Protein AF-A0A9F7R6L1-F1 (afdb_monomer)

Mean predicted aligned error: 8.38 Å

Organism: Ictalurus punctatus (NCBI:txid7998)

Secondary structure (DSSP, 8-state):
--HHHHHHHHHHHS---SSPPPPPHHHHHHH-TTTHHHHHHHHHHHHHHHHHHHHHHHS-SS---HHHHHHHHHHTT--SSPPPHHHHHHT----S-HHHHHTSHHHHHHHHHT--SSEEEEEETTTEEEEEESSPPPTT-------S----HHHHHHHHHHS-GGGT---------

Sequence (177 aa):
MDFEAAYNRLVEQHLVTLEGGEPDKALRADISPSFQRKLYERWVKAQMKLRKQHIHSRFGPRLPSEEKVSKWISDQGWRSNIPSAAQFVKEWKPHGSVDSALDAKQIRRLTRTQRWKGLVVTEDGGKGKGVIATRRFLAGEVVCDYHGQVVTASEGHSTHSTVSAEDGVHVFFFSKT

Solvent-accessible surface area (backbone atoms only — not comparable to full-atom values): 11228 Å² total; per-residue (Å²): 131,58,71,66,62,41,43,51,54,45,40,74,77,52,60,82,45,84,79,56,74,82,83,52,73,65,61,35,38,72,68,32,68,90,45,30,66,62,48,48,56,51,50,54,52,52,34,43,51,53,45,53,51,55,56,51,74,71,52,68,30,45,73,68,55,46,68,61,45,41,53,55,55,60,74,66,67,63,89,58,86,71,83,56,33,65,60,49,51,74,66,61,70,59,52,82,57,73,65,67,54,58,69,35,69,67,46,50,49,34,67,74,65,69,67,60,74,46,65,46,81,41,79,38,100,85,78,50,79,39,78,46,71,77,53,92,79,59,63,55,56,85,69,74,74,93,79,74,89,88,70,54,71,68,57,51,52,51,52,64,73,74,52,55,87,84,74,70,78,82,87,84,89,81,77,89,129

Radius of gyration: 25.63 Å; Cα contacts (8 Å, |Δi|>4): 151; chains: 1; bounding box: 52×39×70 Å

pLDDT: mean 88.83, std 9.67, range [56.22, 97.5]

Structure (mmCIF, N/CA/C/O backbone):
data_AF-A0A9F7R6L1-F1
#
_entry.id   AF-A0A9F7R6L1-F1
#
loop_
_atom_site.group_PDB
_atom_site.id
_atom_site.type_symbol
_atom_site.label_atom_id
_atom_site.label_alt_id
_atom_site.label_comp_id
_atom_site.label_asym_id
_atom_site.label_entity_id
_atom_site.label_seq_id
_atom_site.pdbx_PDB_ins_code
_atom_site.Cartn_x
_atom_site.Cartn_y
_atom_site.Cartn_z
_atom_site.occupancy
_atom_site.B_is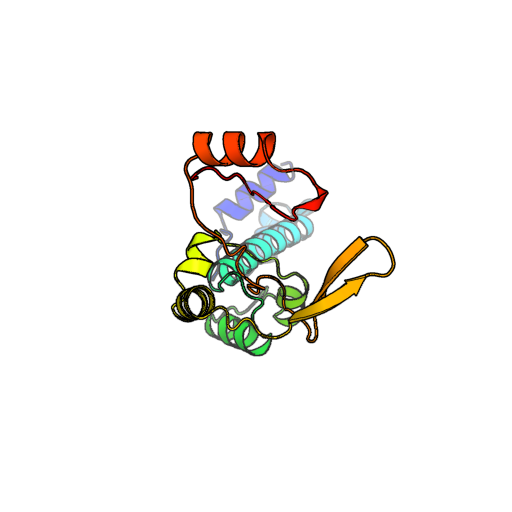o_or_equiv
_atom_site.auth_seq_id
_atom_site.auth_comp_id
_atom_site.auth_asym_id
_atom_site.auth_atom_id
_atom_site.pdbx_PDB_model_num
ATOM 1 N N . MET A 1 1 ? 28.700 8.138 -24.130 1.00 82.44 1 MET A N 1
ATOM 2 C CA . MET A 1 1 ? 27.381 8.316 -23.488 1.00 82.44 1 MET A CA 1
ATOM 3 C C . MET A 1 1 ? 27.453 7.693 -22.106 1.00 82.44 1 MET A C 1
ATOM 5 O O . MET A 1 1 ? 27.959 6.580 -22.001 1.00 82.44 1 MET A O 1
ATOM 9 N N . ASP A 1 2 ? 27.027 8.404 -21.065 1.00 95.25 2 ASP A N 1
ATOM 10 C CA . ASP A 1 2 ? 26.907 7.827 -19.723 1.00 95.25 2 ASP A CA 1
ATOM 11 C C . ASP A 1 2 ? 25.632 6.973 -19.582 1.00 95.25 2 ASP A C 1
ATOM 13 O O . ASP A 1 2 ? 24.834 6.839 -20.513 1.00 95.25 2 ASP A O 1
ATOM 17 N N . PHE A 1 3 ? 25.456 6.345 -18.420 1.00 96.19 3 PHE A N 1
ATOM 18 C CA . PHE A 1 3 ? 24.322 5.457 -18.184 1.00 96.19 3 PHE A CA 1
ATOM 19 C C . PHE A 1 3 ? 22.969 6.185 -18.132 1.00 96.19 3 PHE A C 1
ATOM 21 O O . PHE A 1 3 ? 21.978 5.622 -18.596 1.00 96.19 3 PHE A O 1
ATOM 28 N N . GLU A 1 4 ? 22.901 7.399 -17.580 1.00 97.12 4 GLU A N 1
ATOM 29 C CA . GLU A 1 4 ? 21.632 8.129 -17.455 1.00 97.12 4 GLU A CA 1
ATOM 30 C C . GLU A 1 4 ? 21.153 8.612 -18.822 1.00 97.12 4 GLU A C 1
ATOM 32 O O . GLU A 1 4 ? 19.992 8.407 -19.169 1.00 97.12 4 GLU A O 1
ATOM 37 N N . ALA A 1 5 ? 22.056 9.143 -19.648 1.00 96.50 5 ALA A N 1
ATOM 38 C CA . ALA A 1 5 ? 21.757 9.508 -21.027 1.00 96.50 5 ALA A CA 1
ATOM 39 C C . ALA A 1 5 ? 21.295 8.292 -21.852 1.00 96.50 5 ALA A C 1
ATOM 41 O O . ALA A 1 5 ? 20.323 8.386 -22.603 1.00 96.50 5 ALA A O 1
ATOM 42 N N . ALA A 1 6 ? 21.935 7.130 -21.671 1.00 96.00 6 ALA A N 1
ATOM 43 C CA . ALA A 1 6 ? 21.515 5.887 -22.323 1.00 96.00 6 ALA A CA 1
ATOM 44 C C . ALA A 1 6 ? 20.129 5.421 -21.852 1.00 96.00 6 ALA A C 1
ATOM 46 O O . ALA A 1 6 ? 19.326 4.947 -22.654 1.00 96.00 6 ALA A O 1
ATOM 47 N N . TYR A 1 7 ? 19.828 5.563 -20.559 1.00 96.94 7 TYR A N 1
ATOM 48 C CA . TYR A 1 7 ? 18.527 5.191 -20.012 1.00 96.94 7 TYR A CA 1
ATOM 49 C C . TYR A 1 7 ? 17.412 6.134 -20.468 1.00 96.94 7 TYR A C 1
ATOM 51 O O . TYR A 1 7 ? 16.348 5.656 -20.853 1.00 96.94 7 TYR A O 1
ATOM 59 N N . ASN A 1 8 ? 17.656 7.444 -20.492 1.00 96.75 8 ASN A N 1
ATOM 60 C CA . ASN A 1 8 ? 16.687 8.418 -20.994 1.00 96.75 8 ASN A CA 1
ATOM 61 C C . ASN A 1 8 ? 16.356 8.147 -22.464 1.00 96.75 8 ASN A C 1
ATOM 63 O O . ASN A 1 8 ? 15.183 8.014 -22.802 1.00 96.75 8 ASN A O 1
ATOM 67 N N . ARG A 1 9 ? 17.376 7.910 -23.301 1.00 96.56 9 ARG A N 1
ATOM 68 C CA . ARG A 1 9 ? 17.180 7.523 -24.706 1.00 96.56 9 ARG A CA 1
ATOM 69 C C . ARG A 1 9 ? 16.381 6.223 -24.851 1.00 96.56 9 ARG A C 1
ATOM 71 O O . ARG A 1 9 ? 15.545 6.116 -25.743 1.00 96.56 9 ARG A O 1
ATOM 78 N N . LEU A 1 10 ? 16.606 5.237 -23.977 1.00 96.50 10 LEU A N 1
ATOM 79 C CA . LEU A 1 10 ? 15.805 4.009 -23.971 1.00 96.50 10 LEU A CA 1
ATOM 80 C C . LEU A 1 10 ? 14.338 4.294 -23.656 1.00 96.50 10 LEU A C 1
ATOM 82 O O . LEU A 1 10 ? 13.476 3.745 -24.328 1.00 96.50 10 LEU A O 1
ATOM 86 N N . VAL A 1 11 ? 14.047 5.114 -22.647 1.00 95.94 11 VAL A N 1
ATOM 87 C CA . VAL A 1 11 ? 12.662 5.410 -22.254 1.00 95.94 11 VAL A CA 1
ATOM 88 C C . VAL A 1 11 ? 11.957 6.274 -23.301 1.00 95.94 11 VAL A C 1
ATOM 90 O O . VAL A 1 11 ? 10.767 6.080 -23.514 1.00 95.94 11 VAL A O 1
ATOM 93 N N . GLU A 1 12 ? 12.669 7.157 -24.003 1.00 95.19 12 GLU A N 1
ATOM 94 C CA . GLU A 1 12 ? 12.131 7.902 -25.152 1.00 95.19 12 GLU A CA 1
ATOM 95 C C . GLU A 1 12 ? 11.714 6.975 -26.303 1.00 95.19 12 GLU A C 1
ATOM 97 O O . GLU A 1 12 ? 10.655 7.170 -26.896 1.00 95.19 12 GLU A O 1
ATOM 102 N N . GLN A 1 13 ? 12.525 5.956 -26.611 1.00 94.31 13 GLN A N 1
ATOM 103 C CA . GLN A 1 13 ? 12.247 5.014 -27.703 1.00 94.31 13 GLN A CA 1
ATOM 104 C C . GLN A 1 13 ? 11.299 3.877 -27.296 1.00 94.31 13 GLN A C 1
ATOM 106 O O . GLN A 1 13 ? 10.566 3.352 -28.130 1.00 94.31 13 GLN A O 1
ATOM 111 N N . HIS A 1 14 ? 11.309 3.486 -26.020 1.00 94.81 14 HIS A N 1
ATOM 112 C CA . HIS A 1 14 ? 10.536 2.373 -25.474 1.00 94.81 14 HIS A CA 1
ATOM 113 C C . HIS A 1 14 ? 10.020 2.715 -24.073 1.00 94.81 14 HIS A C 1
ATOM 115 O O . HIS A 1 14 ? 10.612 2.371 -23.041 1.00 94.81 14 HIS A O 1
ATOM 121 N N . LEU A 1 15 ? 8.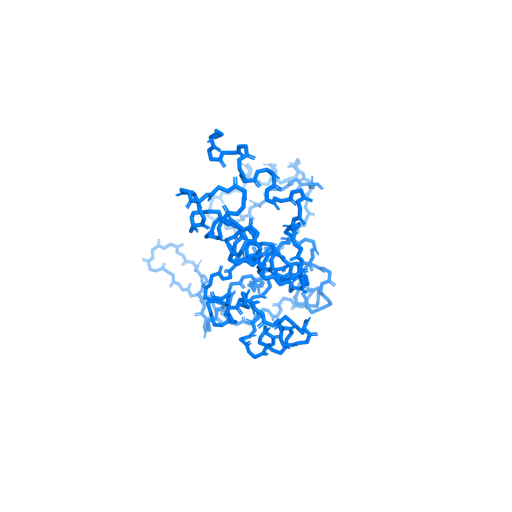890 3.422 -24.049 1.00 94.75 15 LEU A N 1
ATOM 122 C CA . LEU A 1 15 ? 8.272 3.945 -22.832 1.00 94.75 15 LEU A CA 1
ATOM 123 C C . LEU A 1 15 ? 7.960 2.846 -21.810 1.00 94.75 15 LEU A C 1
ATOM 125 O O . LEU A 1 15 ? 7.499 1.751 -22.138 1.00 94.75 15 LEU A O 1
ATOM 129 N N . VAL A 1 16 ? 8.136 3.182 -20.533 1.00 96.38 16 VAL A N 1
ATOM 130 C CA . VAL A 1 16 ? 7.676 2.345 -19.422 1.00 96.38 16 VAL A CA 1
ATOM 131 C C . VAL A 1 16 ? 6.166 2.525 -19.276 1.00 96.38 16 VAL A C 1
ATOM 133 O O . VAL A 1 16 ? 5.703 3.547 -18.776 1.00 96.38 16 VAL A O 1
ATOM 136 N N . THR A 1 17 ? 5.392 1.530 -19.700 1.00 95.31 17 THR A N 1
ATOM 137 C CA . THR A 1 17 ? 3.922 1.539 -19.617 1.00 95.31 17 THR A CA 1
ATOM 138 C C . THR A 1 17 ? 3.404 0.290 -18.905 1.00 95.31 17 THR A C 1
ATOM 140 O O . THR A 1 17 ? 4.143 -0.680 -18.725 1.00 95.31 17 THR A O 1
ATOM 143 N N . LEU A 1 18 ? 2.137 0.301 -18.476 1.00 94.31 18 LEU A N 1
ATOM 144 C CA . LEU A 1 18 ? 1.500 -0.870 -17.858 1.00 94.31 18 LEU A CA 1
ATOM 145 C C . LEU A 1 18 ? 1.412 -2.045 -18.838 1.00 94.31 18 LEU A C 1
ATOM 147 O O . LEU A 1 18 ? 1.756 -3.165 -18.469 1.00 94.31 18 LEU A O 1
ATOM 151 N N . GLU A 1 19 ? 1.047 -1.768 -20.089 1.00 92.88 19 GLU A N 1
ATOM 152 C CA . GLU A 1 19 ? 0.759 -2.788 -21.107 1.00 92.88 19 GLU A CA 1
ATOM 153 C C . GLU A 1 19 ? 1.960 -3.157 -21.986 1.00 92.88 19 GLU A C 1
ATOM 155 O O . GLU A 1 19 ? 1.951 -4.188 -22.656 1.00 92.88 19 GLU A O 1
ATOM 160 N N . GLY A 1 20 ? 3.011 -2.334 -21.983 1.00 89.06 20 GLY A N 1
ATOM 161 C CA . GLY A 1 20 ? 4.184 -2.533 -22.828 1.00 89.06 20 GLY A CA 1
ATOM 162 C C . GLY A 1 20 ? 4.940 -3.829 -22.532 1.00 89.06 20 GLY A C 1
ATOM 163 O O . GLY A 1 20 ? 5.068 -4.259 -21.383 1.00 89.06 20 GLY A O 1
ATOM 164 N N . GLY A 1 21 ? 5.487 -4.434 -23.586 1.00 90.19 21 GLY A N 1
ATOM 165 C CA . GLY A 1 21 ? 6.483 -5.497 -23.468 1.00 90.19 21 GLY A CA 1
ATOM 166 C C . GLY A 1 21 ? 7.849 -4.953 -23.052 1.00 90.19 21 GLY A C 1
ATOM 167 O O . GLY A 1 21 ? 8.084 -3.745 -23.065 1.00 90.19 21 GLY A O 1
ATOM 168 N N . GLU A 1 22 ? 8.761 -5.847 -22.687 1.00 92.00 22 GLU A N 1
ATOM 169 C CA . GLU A 1 22 ? 10.146 -5.488 -22.367 1.00 92.00 22 GLU A CA 1
ATOM 170 C C . GLU A 1 22 ? 10.914 -5.010 -23.615 1.00 92.00 22 GLU A C 1
ATOM 172 O O . GLU A 1 22 ? 10.613 -5.459 -24.720 1.00 92.00 22 GLU A O 1
ATOM 177 N N . PRO A 1 23 ? 11.917 -4.123 -23.470 1.00 93.44 23 PRO A N 1
ATOM 178 C CA . PRO A 1 23 ? 12.705 -3.640 -24.598 1.00 93.44 23 PRO A CA 1
ATOM 179 C C . PRO A 1 23 ? 13.624 -4.728 -25.167 1.00 93.44 23 PRO A C 1
ATOM 181 O O . PRO A 1 23 ? 14.410 -5.367 -24.447 1.00 93.44 23 PRO A O 1
ATOM 184 N N . ASP A 1 24 ? 13.598 -4.865 -26.490 1.00 93.75 24 ASP A N 1
ATOM 185 C CA . ASP A 1 24 ? 14.363 -5.875 -27.215 1.00 93.75 24 ASP A CA 1
ATOM 186 C C . ASP A 1 24 ? 15.874 -5.777 -26.982 1.00 93.75 24 ASP A C 1
ATOM 188 O O . ASP A 1 24 ? 16.458 -4.714 -26.744 1.00 93.75 24 ASP A O 1
ATOM 192 N N . LYS A 1 25 ? 16.558 -6.923 -27.078 1.00 94.31 25 LYS A N 1
ATOM 193 C CA . LYS A 1 25 ? 18.023 -6.993 -26.946 1.00 94.31 25 LYS A CA 1
ATOM 194 C C . LYS A 1 25 ? 18.742 -6.140 -27.993 1.00 94.31 25 LYS A C 1
ATOM 196 O O . LYS A 1 25 ? 19.742 -5.519 -27.635 1.00 94.31 25 LYS A O 1
ATOM 201 N N . ALA A 1 26 ? 18.243 -6.119 -29.229 1.00 95.25 26 ALA A N 1
ATOM 202 C CA . ALA A 1 26 ? 18.824 -5.355 -30.331 1.00 95.25 26 ALA A CA 1
ATOM 203 C C . ALA A 1 26 ? 18.750 -3.844 -30.067 1.00 95.25 26 ALA A C 1
ATOM 205 O O . ALA A 1 26 ? 19.781 -3.181 -30.091 1.00 95.25 26 ALA A O 1
ATOM 206 N N . LEU A 1 27 ? 17.572 -3.337 -29.686 1.00 93.81 27 LEU A N 1
ATOM 207 C CA . LEU A 1 27 ? 17.360 -1.935 -29.314 1.00 93.81 27 LEU A CA 1
ATOM 208 C C . LEU A 1 27 ? 18.324 -1.482 -28.209 1.00 93.81 27 LEU A C 1
ATOM 210 O O . LEU A 1 27 ? 18.985 -0.452 -28.302 1.00 93.81 27 LEU A O 1
ATOM 214 N N . ARG A 1 28 ? 18.449 -2.285 -27.150 1.00 95.38 28 ARG A N 1
ATOM 215 C CA . ARG A 1 28 ? 19.338 -1.957 -26.028 1.00 95.38 28 ARG A CA 1
ATOM 216 C C . ARG A 1 28 ? 20.815 -1.956 -26.424 1.00 95.38 28 ARG A C 1
ATOM 218 O O . ARG A 1 28 ? 21.577 -1.163 -25.877 1.00 95.38 28 ARG A O 1
ATOM 225 N N . ALA A 1 29 ? 21.216 -2.853 -27.326 1.00 94.50 29 ALA A N 1
ATOM 226 C CA . ALA A 1 29 ? 22.582 -2.913 -27.838 1.00 94.50 29 ALA A CA 1
ATOM 227 C C . ALA A 1 29 ? 22.902 -1.726 -28.760 1.00 94.50 29 ALA A C 1
ATOM 229 O O . ALA A 1 29 ? 24.011 -1.213 -28.677 1.00 94.50 29 ALA A O 1
ATOM 230 N N . ASP A 1 30 ? 21.941 -1.265 -29.565 1.00 95.44 30 ASP A N 1
ATOM 231 C CA . ASP A 1 30 ? 22.078 -0.062 -30.399 1.00 95.44 30 ASP A CA 1
ATOM 232 C C . ASP A 1 30 ? 22.283 1.205 -29.551 1.00 95.44 30 ASP A C 1
ATOM 234 O O . ASP A 1 30 ? 23.183 2.004 -29.807 1.00 95.44 30 ASP A O 1
ATOM 238 N N . ILE A 1 31 ? 21.512 1.351 -28.469 1.00 94.44 31 ILE A N 1
ATOM 239 C CA . ILE A 1 31 ? 21.641 2.495 -27.555 1.00 94.44 31 ILE A CA 1
ATOM 240 C C . ILE A 1 31 ? 22.992 2.481 -26.834 1.00 94.44 31 ILE A C 1
ATOM 242 O O . ILE A 1 31 ? 23.674 3.506 -26.748 1.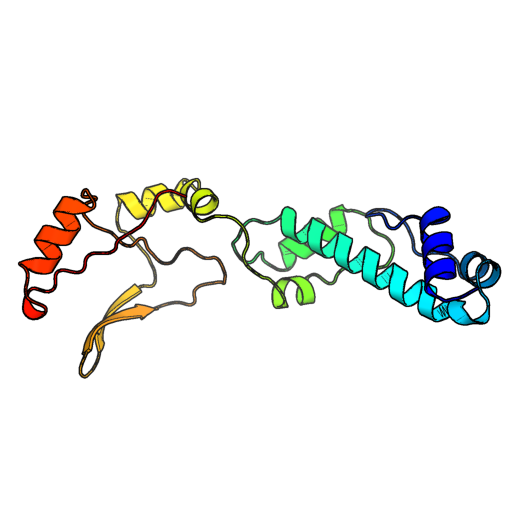00 94.44 31 ILE A O 1
ATOM 246 N N . SER A 1 32 ? 23.359 1.338 -26.250 1.00 94.44 32 SER A N 1
ATOM 247 C CA . SER A 1 32 ? 24.633 1.177 -25.557 1.00 94.44 32 SER A CA 1
ATOM 248 C C . SER A 1 32 ? 24.990 -0.305 -25.394 1.00 94.44 32 SER A C 1
ATOM 250 O O . SER A 1 32 ? 24.441 -0.981 -24.514 1.00 94.44 32 SER A O 1
ATOM 252 N N . PRO A 1 33 ? 25.981 -0.815 -26.150 1.00 92.44 33 PRO A N 1
ATOM 253 C CA . PRO A 1 33 ? 26.448 -2.191 -26.003 1.00 92.44 33 PRO A CA 1
ATOM 254 C C . PRO A 1 33 ? 26.964 -2.494 -24.588 1.00 92.44 33 PRO A C 1
ATOM 256 O O . PRO A 1 33 ? 26.735 -3.582 -24.061 1.00 92.44 33 PRO A O 1
ATOM 259 N N . SER A 1 34 ? 27.617 -1.520 -23.945 1.00 94.12 34 SER A N 1
ATOM 260 C CA . SER A 1 34 ? 28.208 -1.665 -22.609 1.00 94.12 34 SER A CA 1
ATOM 261 C C . SER A 1 34 ? 27.175 -1.657 -21.478 1.00 94.12 34 SER A C 1
ATOM 263 O O . SER A 1 34 ? 27.367 -2.338 -20.470 1.00 94.12 34 SER A O 1
ATOM 265 N N . PHE A 1 35 ? 26.060 -0.932 -21.627 1.00 95.44 35 PHE A N 1
ATOM 266 C CA . PHE A 1 35 ? 25.012 -0.847 -20.602 1.00 95.44 35 PHE A CA 1
ATOM 267 C C . PHE A 1 35 ? 23.785 -1.722 -20.876 1.00 95.44 35 PHE A C 1
ATOM 269 O O . PHE A 1 35 ? 22.859 -1.728 -20.066 1.00 95.44 35 PHE A O 1
ATOM 276 N N . GLN A 1 36 ? 23.784 -2.505 -21.955 1.00 94.44 36 GLN A N 1
ATOM 277 C CA . GLN A 1 36 ? 22.653 -3.299 -22.446 1.00 94.44 36 GLN A CA 1
ATOM 278 C C . GLN A 1 36 ? 21.873 -4.058 -21.352 1.00 94.44 36 GLN A C 1
ATOM 280 O O . GLN A 1 36 ? 20.639 -3.990 -21.302 1.00 94.44 36 GLN A O 1
ATOM 285 N N . ARG A 1 37 ? 22.576 -4.755 -20.446 1.00 95.38 37 ARG A N 1
ATOM 286 C CA . ARG A 1 37 ? 21.957 -5.493 -19.329 1.00 95.38 37 ARG A CA 1
ATOM 287 C C . ARG A 1 37 ? 21.410 -4.555 -18.253 1.00 95.38 37 ARG A C 1
ATOM 289 O O . ARG A 1 37 ? 20.274 -4.714 -17.819 1.00 95.38 37 ARG A O 1
ATOM 296 N N . LYS A 1 38 ? 22.195 -3.552 -17.857 1.00 96.56 38 LYS A N 1
ATOM 297 C CA . LYS A 1 38 ? 21.833 -2.589 -16.805 1.00 96.56 38 LYS A CA 1
ATOM 298 C C . LYS A 1 38 ? 20.617 -1.739 -17.200 1.00 96.56 38 LYS A C 1
ATOM 300 O O . LYS A 1 38 ? 19.771 -1.442 -16.361 1.00 96.56 38 LYS A O 1
ATOM 305 N N . LEU A 1 39 ? 20.515 -1.387 -18.482 1.00 97.00 39 LEU A N 1
ATOM 306 C CA . LEU A 1 39 ? 19.369 -0.700 -19.077 1.00 97.00 39 LEU A CA 1
ATOM 307 C C . LEU A 1 39 ? 18.084 -1.524 -18.940 1.00 97.00 39 LEU A C 1
ATOM 309 O O . LEU A 1 39 ? 17.080 -1.024 -18.435 1.00 97.00 39 LEU A O 1
ATOM 313 N N . TYR A 1 40 ? 18.146 -2.804 -19.315 1.00 96.38 40 TYR A N 1
ATOM 314 C CA . TYR A 1 40 ? 17.032 -3.740 -19.165 1.00 96.38 40 TYR A CA 1
ATOM 315 C C . TYR A 1 40 ? 16.605 -3.906 -17.709 1.00 96.38 40 TYR A C 1
ATOM 317 O O . TYR A 1 40 ? 15.433 -3.734 -17.394 1.00 96.38 40 TYR A O 1
ATOM 325 N N . GLU A 1 41 ? 17.549 -4.167 -16.804 1.00 97.12 41 GLU A N 1
ATOM 326 C CA . GLU A 1 41 ? 17.240 -4.356 -15.384 1.00 97.12 41 GLU A CA 1
ATOM 327 C C . GLU A 1 41 ? 16.557 -3.129 -14.770 1.00 97.12 41 GLU A C 1
ATOM 329 O O . GLU A 1 41 ? 15.614 -3.273 -13.988 1.00 97.12 41 GLU A O 1
ATOM 334 N N . ARG A 1 42 ? 17.005 -1.913 -15.118 1.00 97.38 42 ARG A N 1
ATOM 335 C CA . ARG A 1 42 ? 16.373 -0.678 -14.637 1.00 97.38 42 ARG A CA 1
ATOM 336 C C . ARG A 1 42 ? 14.970 -0.502 -15.213 1.00 97.38 42 ARG A C 1
ATOM 338 O O . ARG A 1 42 ? 14.061 -0.176 -14.453 1.00 97.38 42 ARG A O 1
ATOM 345 N N . TRP A 1 43 ? 14.788 -0.756 -16.508 1.00 97.31 43 TRP A N 1
ATOM 346 C CA . TRP A 1 43 ? 13.487 -0.651 -17.171 1.00 97.31 43 TRP A CA 1
ATOM 347 C C . TRP A 1 43 ? 12.473 -1.645 -16.581 1.00 97.31 43 TRP A C 1
ATOM 349 O O . TRP A 1 43 ? 11.384 -1.251 -16.167 1.00 97.31 43 TRP A O 1
ATOM 359 N N . VAL A 1 44 ? 12.865 -2.915 -16.423 1.00 96.56 44 VAL A N 1
ATOM 360 C CA . VAL A 1 44 ? 12.033 -3.978 -15.829 1.00 96.56 44 VAL A CA 1
ATOM 361 C C . VAL A 1 44 ? 11.624 -3.615 -14.402 1.00 96.56 44 VAL A C 1
ATOM 363 O O . VAL A 1 44 ? 10.451 -3.731 -14.043 1.00 96.56 44 VAL A O 1
ATOM 366 N N . LYS A 1 45 ? 12.563 -3.103 -13.593 1.00 96.94 45 LYS A N 1
ATOM 367 C CA . LYS A 1 45 ? 12.276 -2.616 -12.234 1.00 96.94 45 LYS A CA 1
ATOM 368 C C . LYS A 1 45 ? 11.299 -1.440 -12.234 1.00 96.94 45 LYS A C 1
ATOM 370 O O . LYS A 1 45 ? 10.408 -1.402 -11.384 1.00 96.94 45 LYS A O 1
ATOM 375 N N . ALA A 1 46 ? 11.447 -0.496 -13.162 1.00 97.06 46 ALA A N 1
ATOM 376 C CA . ALA A 1 46 ? 10.549 0.649 -13.282 1.00 97.06 46 ALA A CA 1
ATOM 377 C C . ALA A 1 46 ? 9.122 0.208 -13.640 1.00 97.06 46 ALA A C 1
ATOM 379 O O . ALA A 1 46 ? 8.173 0.615 -12.969 1.00 97.06 46 ALA A O 1
ATOM 380 N N . GLN A 1 47 ? 8.967 -0.690 -14.616 1.00 97.38 47 GLN A N 1
ATOM 381 C CA . GLN A 1 47 ? 7.657 -1.224 -14.984 1.00 97.38 47 GLN A CA 1
ATOM 382 C C . GLN A 1 47 ? 7.043 -2.071 -13.859 1.00 97.38 47 GLN A C 1
ATOM 384 O O . GLN A 1 47 ? 5.862 -1.923 -13.553 1.00 97.38 47 GLN A O 1
ATOM 389 N N . MET A 1 48 ? 7.836 -2.911 -13.188 1.00 96.88 48 MET A N 1
ATOM 390 C CA . MET A 1 48 ? 7.368 -3.703 -12.045 1.00 96.88 48 MET A CA 1
ATOM 391 C C . MET A 1 48 ? 6.838 -2.792 -10.929 1.00 96.88 48 MET A C 1
ATOM 393 O O . MET A 1 48 ? 5.784 -3.058 -10.352 1.00 96.88 48 MET A O 1
ATOM 397 N N . LYS A 1 49 ? 7.535 -1.682 -10.647 1.00 96.25 49 LYS A N 1
ATOM 398 C CA . LYS A 1 49 ? 7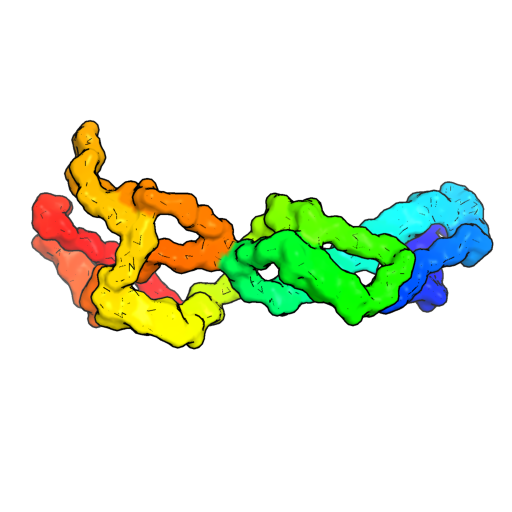.077 -0.668 -9.689 1.00 96.25 49 LYS A CA 1
ATOM 399 C C . LYS A 1 49 ? 5.748 -0.047 -10.125 1.00 96.25 49 LYS A C 1
ATOM 401 O O . LYS A 1 49 ? 4.833 0.020 -9.308 1.00 96.25 49 LYS A O 1
ATOM 406 N N . LEU A 1 50 ? 5.634 0.355 -11.392 1.00 96.56 50 LEU A N 1
ATOM 407 C CA . LEU A 1 50 ? 4.413 0.936 -11.954 1.00 96.56 50 LEU A CA 1
ATOM 408 C C . LEU A 1 50 ? 3.220 -0.029 -11.838 1.00 96.56 50 LEU A C 1
ATOM 410 O O . LEU A 1 50 ? 2.158 0.345 -11.346 1.00 96.56 50 LEU A O 1
ATOM 414 N N . ARG A 1 51 ? 3.406 -1.300 -12.207 1.00 96.75 51 ARG A N 1
ATOM 415 C CA . ARG A 1 51 ? 2.362 -2.328 -12.103 1.00 96.75 51 ARG A CA 1
ATOM 416 C C . ARG A 1 51 ? 1.968 -2.619 -10.661 1.00 96.75 51 ARG A C 1
ATOM 418 O O . ARG A 1 51 ? 0.780 -2.699 -10.371 1.00 96.75 51 ARG A O 1
ATOM 425 N N . LYS A 1 52 ? 2.929 -2.712 -9.733 1.00 94.81 52 LYS A N 1
ATOM 426 C CA . LYS A 1 52 ? 2.627 -2.849 -8.297 1.00 94.81 52 LYS A CA 1
ATOM 427 C C . LYS A 1 52 ? 1.806 -1.668 -7.774 1.00 94.81 52 LYS A C 1
ATOM 429 O O . LYS A 1 52 ? 0.871 -1.894 -7.016 1.00 94.81 52 LYS A O 1
ATOM 434 N N . GLN A 1 53 ? 2.110 -0.436 -8.190 1.00 93.69 53 GLN A N 1
ATOM 435 C CA . GLN A 1 53 ? 1.312 0.744 -7.829 1.00 93.69 53 GLN A CA 1
ATOM 436 C C . GLN A 1 53 ? -0.108 0.676 -8.401 1.00 93.69 53 GLN A C 1
ATOM 438 O O . GLN A 1 53 ? -1.058 1.024 -7.707 1.00 93.69 53 GLN A O 1
ATOM 443 N N . HIS A 1 54 ? -0.261 0.184 -9.630 1.00 94.12 54 HIS A N 1
ATOM 444 C CA . HIS A 1 54 ? -1.570 0.013 -10.254 1.00 94.12 54 HIS A CA 1
ATOM 445 C C . HIS A 1 54 ? -2.420 -1.073 -9.575 1.00 94.12 54 HIS A C 1
ATOM 447 O O . HIS A 1 54 ? -3.602 -0.864 -9.320 1.00 94.12 54 HIS A O 1
ATOM 453 N N . ILE A 1 55 ? -1.809 -2.204 -9.200 1.00 93.06 55 ILE A N 1
ATOM 454 C CA . ILE A 1 55 ? -2.471 -3.216 -8.364 1.00 93.06 55 ILE A CA 1
ATOM 455 C C . ILE A 1 55 ? -2.875 -2.582 -7.027 1.00 93.06 55 ILE A C 1
ATOM 457 O O . ILE A 1 55 ? -3.997 -2.764 -6.568 1.00 93.06 55 ILE A O 1
ATOM 461 N N . HIS A 1 56 ? -1.971 -1.828 -6.396 1.00 90.81 56 HIS A N 1
ATOM 462 C CA . HIS A 1 56 ? -2.215 -1.206 -5.095 1.00 90.81 56 HIS A CA 1
ATOM 463 C C . HIS A 1 56 ? -3.420 -0.266 -5.133 1.00 90.81 56 HIS A C 1
ATOM 465 O O . HIS A 1 56 ? -4.327 -0.465 -4.336 1.00 90.81 56 HIS A O 1
ATOM 471 N N . SER A 1 57 ? -3.521 0.626 -6.124 1.00 89.44 57 SER A N 1
ATOM 472 C CA . SER A 1 57 ? -4.654 1.557 -6.246 1.00 89.44 57 SER A CA 1
ATOM 473 C C . SER A 1 57 ? -6.007 0.890 -6.517 1.00 89.44 57 SER A C 1
ATOM 475 O O . SER A 1 57 ? -7.053 1.504 -6.304 1.00 89.44 57 SER A O 1
ATOM 477 N N . ARG A 1 58 ? -6.020 -0.365 -6.986 1.00 90.31 58 ARG A N 1
ATOM 478 C CA . ARG A 1 58 ? -7.258 -1.111 -7.236 1.00 90.31 58 ARG A CA 1
ATOM 479 C C . ARG A 1 58 ? -7.937 -1.585 -5.952 1.00 90.31 58 ARG A C 1
ATOM 481 O O . ARG A 1 58 ? -9.171 -1.686 -5.919 1.00 90.31 58 ARG A O 1
ATOM 488 N N . PHE A 1 59 ? -7.149 -1.968 -4.951 1.00 87.62 59 PHE A N 1
ATOM 489 C CA . PHE A 1 59 ? -7.634 -2.597 -3.726 1.00 87.62 59 PHE A CA 1
ATOM 490 C C . PHE A 1 59 ? -7.776 -1.559 -2.612 1.00 87.62 59 PHE A C 1
ATOM 492 O O . PHE A 1 59 ? -6.972 -0.649 -2.496 1.00 87.62 59 PHE A O 1
ATOM 499 N N . GLY A 1 60 ? -8.809 -1.692 -1.777 1.00 82.50 60 GLY A N 1
ATOM 500 C CA . GLY A 1 60 ? -8.969 -0.827 -0.602 1.00 82.50 60 GLY A CA 1
ATOM 501 C C . GLY A 1 60 ? -7.923 -1.110 0.489 1.00 82.50 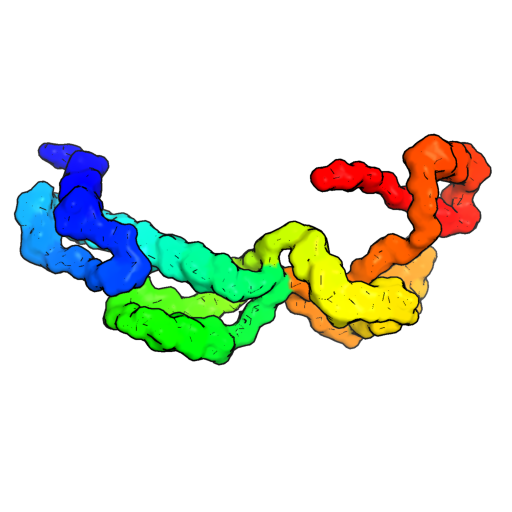60 GLY A C 1
ATOM 502 O O . GLY A 1 60 ? -7.107 -2.008 0.322 1.00 82.50 60 GLY A O 1
ATOM 503 N N . PRO A 1 61 ? -7.986 -0.436 1.653 1.00 81.75 61 PRO A N 1
ATOM 504 C CA . PRO A 1 61 ? -6.993 -0.552 2.736 1.00 81.75 61 PRO A CA 1
ATOM 505 C C . PRO A 1 61 ? -6.781 -1.975 3.271 1.00 81.75 61 PRO A C 1
ATOM 507 O O . PRO A 1 61 ? -5.696 -2.316 3.752 1.00 81.75 61 PRO A O 1
ATOM 510 N N . ARG A 1 62 ? -7.821 -2.811 3.212 1.00 83.25 62 ARG A N 1
ATOM 511 C CA . ARG A 1 62 ? -7.790 -4.179 3.727 1.00 83.25 62 ARG A CA 1
ATOM 512 C C . ARG A 1 62 ? -6.939 -5.074 2.831 1.00 83.25 62 ARG A C 1
ATOM 514 O O . ARG A 1 62 ? -7.160 -5.113 1.625 1.00 83.25 62 ARG A O 1
ATOM 521 N N . LEU A 1 63 ? -6.081 -5.879 3.464 1.00 87.94 63 LEU A N 1
ATOM 522 C CA . LEU A 1 63 ? -5.325 -6.948 2.809 1.00 87.94 63 LEU A CA 1
ATOM 523 C C . LEU A 1 63 ? -6.228 -7.789 1.880 1.00 87.94 63 LEU A C 1
ATOM 525 O O . LEU A 1 63 ? -7.145 -8.460 2.373 1.00 87.94 63 LEU A O 1
ATOM 529 N N . PRO A 1 64 ? -6.005 -7.767 0.553 1.00 90.62 64 PRO A N 1
ATOM 530 C CA . PRO A 1 64 ? -6.729 -8.634 -0.362 1.00 90.62 64 PRO A CA 1
ATOM 531 C C . PRO A 1 64 ? -6.226 -10.079 -0.248 1.00 90.62 64 PRO A C 1
ATOM 533 O O . PRO A 1 64 ? -5.070 -10.335 0.080 1.00 90.62 64 PRO A O 1
ATOM 536 N N . SER A 1 65 ? -7.097 -11.039 -0.555 1.00 92.00 65 SER A N 1
ATOM 537 C CA . SER A 1 65 ? -6.702 -12.443 -0.715 1.00 92.00 65 SER A CA 1
ATOM 538 C C . SER A 1 65 ? -5.861 -12.626 -1.978 1.00 92.00 65 SER A C 1
ATOM 540 O O . SER A 1 65 ? -6.175 -12.020 -3.006 1.00 92.00 65 SER A O 1
ATOM 542 N N . GLU A 1 66 ? -4.889 -13.536 -1.939 1.00 95.94 66 GLU A N 1
ATOM 543 C CA . GLU A 1 66 ? -4.024 -13.849 -3.082 1.00 95.94 66 GLU A CA 1
ATOM 544 C C . GLU A 1 66 ? -4.811 -14.209 -4.345 1.00 95.94 66 GLU A C 1
ATOM 546 O O . GLU A 1 66 ? -4.515 -13.674 -5.406 1.00 95.94 66 GLU A O 1
ATOM 551 N N . GLU A 1 67 ? -5.878 -15.000 -4.232 1.00 97.12 67 GLU A N 1
ATOM 552 C CA 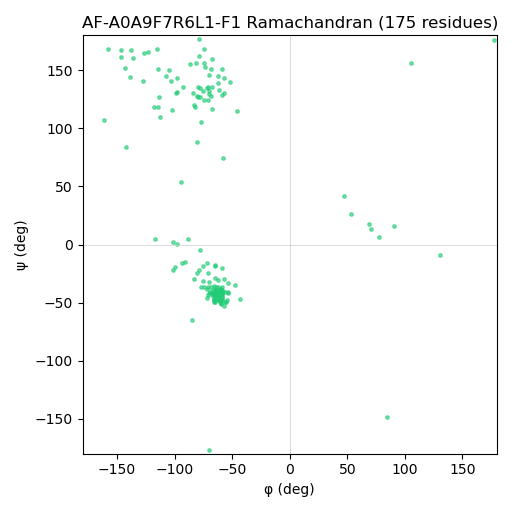. GLU A 1 67 ? -6.743 -15.370 -5.363 1.00 97.12 67 GLU A CA 1
ATOM 553 C C . GLU A 1 67 ? -7.351 -14.154 -6.076 1.00 97.12 67 GLU A C 1
ATOM 555 O O . GLU A 1 67 ? -7.407 -14.102 -7.303 1.00 97.12 67 GLU A O 1
ATOM 560 N N . LYS A 1 68 ? -7.776 -13.135 -5.315 1.00 95.56 68 LYS A N 1
ATOM 561 C CA . LYS A 1 68 ? -8.339 -11.897 -5.881 1.00 95.56 68 LYS A CA 1
ATOM 562 C C . LYS A 1 68 ? -7.277 -11.083 -6.602 1.00 95.56 68 LYS A C 1
ATOM 564 O O . LYS A 1 68 ? -7.562 -10.524 -7.656 1.00 95.56 68 LYS A O 1
ATOM 569 N N . VAL A 1 69 ? -6.077 -11.009 -6.027 1.00 96.81 69 VAL A N 1
ATOM 570 C CA . VAL A 1 69 ? -4.939 -10.324 -6.649 1.00 96.81 69 VAL A CA 1
ATOM 571 C C . VAL A 1 69 ? -4.525 -11.061 -7.919 1.00 96.81 69 VAL A C 1
ATOM 573 O O . VAL A 1 69 ? -4.403 -10.436 -8.963 1.00 96.81 69 VAL A O 1
ATOM 576 N N . SER A 1 70 ? -4.380 -12.384 -7.846 1.00 97.50 70 SER A N 1
ATOM 577 C CA . SER A 1 70 ? -4.012 -13.253 -8.964 1.00 97.50 70 SER A CA 1
ATOM 578 C C . SER A 1 70 ? -4.995 -13.115 -10.122 1.00 97.50 70 SER A C 1
ATOM 580 O O . SER A 1 70 ? -4.578 -12.759 -11.220 1.00 97.50 70 SER A O 1
ATOM 582 N N . LYS A 1 71 ? -6.300 -13.268 -9.857 1.00 97.31 71 LYS A N 1
ATOM 583 C CA . LYS A 1 71 ? -7.344 -13.089 -10.870 1.00 97.31 71 LYS A CA 1
ATOM 584 C C . LYS A 1 71 ? -7.261 -11.714 -11.530 1.00 97.31 71 LYS A C 1
ATOM 586 O O . LYS A 1 71 ? -7.233 -11.623 -12.749 1.00 97.31 71 LYS A O 1
ATOM 591 N N . TRP A 1 72 ? -7.169 -10.651 -10.730 1.00 96.50 72 TRP A N 1
ATOM 592 C CA . TRP A 1 72 ? -7.118 -9.296 -11.271 1.00 96.50 72 TRP A CA 1
ATOM 593 C C . TRP A 1 72 ? -5.863 -9.043 -12.119 1.00 96.50 72 TRP A C 1
ATOM 595 O O . TRP A 1 72 ? -5.961 -8.390 -13.154 1.00 96.50 72 TRP A O 1
ATOM 605 N N . ILE A 1 73 ? -4.703 -9.574 -11.710 1.00 96.69 73 ILE A N 1
ATOM 606 C CA . ILE A 1 73 ? -3.459 -9.515 -12.494 1.00 96.69 73 ILE A CA 1
ATOM 607 C C . ILE A 1 73 ? -3.632 -10.253 -13.825 1.00 96.69 73 ILE A C 1
ATOM 609 O O . ILE A 1 73 ? -3.232 -9.727 -14.861 1.00 96.69 73 ILE A O 1
ATOM 613 N N . SER A 1 74 ? -4.241 -11.442 -13.820 1.00 95.75 74 SER A N 1
ATOM 614 C CA . SER A 1 74 ? -4.532 -12.193 -15.047 1.00 95.75 74 SER A CA 1
ATOM 615 C C . SER A 1 74 ? -5.458 -11.423 -15.990 1.00 95.75 74 SER A C 1
ATOM 617 O O . SER A 1 74 ? -5.217 -11.415 -17.195 1.00 95.75 74 SER A O 1
ATOM 619 N N . ASP A 1 75 ? -6.452 -10.717 -15.446 1.00 95.81 75 ASP A N 1
ATOM 620 C CA . ASP A 1 75 ? -7.382 -9.888 -16.222 1.00 95.81 75 ASP A CA 1
ATOM 621 C C . ASP A 1 75 ? -6.686 -8.701 -16.923 1.00 95.81 75 ASP A C 1
ATOM 623 O O . ASP A 1 75 ? -7.249 -8.144 -17.863 1.00 95.81 75 ASP A O 1
ATOM 627 N N . GLN A 1 76 ? -5.465 -8.317 -16.516 1.00 94.44 76 GLN A N 1
ATOM 628 C CA . GLN A 1 76 ? -4.709 -7.246 -17.184 1.00 94.44 76 GLN A CA 1
ATOM 629 C C . GLN A 1 76 ? -4.097 -7.685 -18.523 1.00 94.44 76 GLN A C 1
ATOM 631 O O . GLN A 1 76 ? -3.714 -6.845 -19.326 1.00 94.44 76 GLN A O 1
ATOM 636 N N . GLY A 1 77 ? -3.962 -8.990 -18.786 1.00 93.44 77 GLY A N 1
ATOM 637 C CA . GLY A 1 77 ? -3.408 -9.482 -20.054 1.00 93.44 77 GLY A CA 1
ATOM 638 C C . GLY A 1 77 ? -1.900 -9.252 -20.250 1.00 93.44 77 GLY A C 1
ATOM 639 O O . GLY A 1 77 ? -1.389 -9.433 -21.359 1.00 93.44 77 GLY A O 1
ATOM 640 N N . TRP A 1 78 ? -1.163 -8.891 -19.195 1.00 94.81 78 TRP A N 1
ATOM 641 C CA . TRP A 1 78 ? 0.290 -8.715 -19.248 1.00 94.81 78 TRP A CA 1
ATOM 642 C C . TRP A 1 78 ? 1.001 -10.017 -19.634 1.00 94.81 78 TRP A C 1
ATOM 644 O O . TRP A 1 78 ? 0.738 -11.075 -19.067 1.00 94.81 78 TRP A O 1
ATOM 654 N N . ARG A 1 79 ? 1.938 -9.935 -20.588 1.00 91.25 79 ARG A N 1
ATOM 655 C CA . ARG A 1 79 ? 2.634 -11.111 -21.154 1.00 91.25 79 ARG A CA 1
ATOM 656 C C . ARG A 1 79 ? 4.047 -11.338 -20.616 1.00 91.25 79 ARG A C 1
ATOM 658 O O . ARG A 1 79 ? 4.561 -12.446 -20.698 1.00 91.25 79 ARG A O 1
ATOM 665 N N . SER A 1 80 ? 4.675 -10.300 -20.080 1.00 91.81 80 SER A N 1
ATOM 666 C CA . SER A 1 80 ? 6.024 -10.324 -19.501 1.00 91.81 80 SER A CA 1
ATOM 667 C C . SER A 1 80 ? 6.040 -9.509 -18.213 1.00 91.81 80 SER A C 1
ATOM 669 O O . SER A 1 80 ? 5.075 -8.795 -17.954 1.00 91.81 80 SER A O 1
ATOM 671 N N . ASN A 1 81 ? 7.098 -9.606 -17.400 1.00 94.50 81 ASN A N 1
ATOM 672 C CA . ASN A 1 81 ? 7.288 -8.812 -16.176 1.00 94.50 81 ASN A CA 1
ATOM 673 C C . ASN A 1 81 ? 6.056 -8.741 -15.235 1.00 94.50 81 ASN A C 1
ATOM 675 O O . ASN A 1 81 ? 5.670 -7.674 -14.742 1.00 94.50 81 ASN A O 1
ATOM 679 N N . ILE A 1 82 ? 5.377 -9.875 -15.047 1.00 95.62 82 ILE A N 1
ATOM 680 C CA . ILE A 1 82 ? 4.113 -9.971 -14.306 1.00 95.62 82 ILE A CA 1
ATOM 681 C C . ILE A 1 82 ? 4.406 -9.988 -12.794 1.00 95.62 82 ILE A C 1
ATOM 683 O O . ILE A 1 82 ? 5.200 -10.818 -12.342 1.00 95.62 82 ILE A O 1
ATOM 687 N N . PRO A 1 83 ? 3.787 -9.112 -11.980 1.00 96.19 83 PRO A N 1
ATOM 688 C CA . PRO A 1 83 ? 3.940 -9.158 -10.528 1.00 96.19 83 PRO A CA 1
ATOM 689 C C . PRO A 1 83 ? 3.412 -10.473 -9.933 1.00 96.19 83 PRO A C 1
ATOM 691 O O . PRO A 1 83 ? 2.340 -10.947 -10.298 1.00 96.19 83 PRO A O 1
ATOM 694 N N . SER A 1 84 ? 4.130 -11.039 -8.959 1.00 96.81 84 SER A N 1
ATOM 695 C CA . SER A 1 84 ? 3.643 -12.195 -8.195 1.00 96.81 84 SER A CA 1
ATOM 696 C C . SER A 1 84 ? 2.564 -11.767 -7.198 1.00 96.81 84 SER A C 1
ATOM 698 O O . SER A 1 84 ? 2.814 -10.914 -6.343 1.00 96.81 84 SER A O 1
ATOM 700 N N . ALA A 1 85 ? 1.387 -12.397 -7.268 1.00 96.75 85 ALA A N 1
ATOM 701 C CA . ALA A 1 85 ? 0.292 -12.162 -6.329 1.00 96.75 85 ALA A CA 1
ATOM 702 C C . ALA A 1 85 ? 0.695 -12.500 -4.884 1.00 96.75 85 ALA A C 1
ATOM 704 O O . ALA A 1 85 ? 0.507 -11.674 -3.992 1.00 96.75 85 ALA A O 1
ATOM 705 N N . ALA A 1 86 ? 1.326 -13.658 -4.666 1.00 96.56 86 ALA A N 1
ATOM 706 C CA . ALA A 1 86 ? 1.824 -14.082 -3.357 1.00 96.56 86 ALA A CA 1
ATOM 707 C C . ALA A 1 86 ? 2.787 -13.052 -2.749 1.00 96.56 86 ALA A C 1
ATOM 709 O O . ALA A 1 86 ? 2.630 -12.626 -1.602 1.00 96.56 86 ALA A O 1
ATOM 710 N N . GLN A 1 87 ? 3.774 -12.603 -3.533 1.00 94.94 87 GLN A N 1
ATOM 711 C CA . GLN A 1 87 ? 4.737 -11.612 -3.061 1.00 94.94 87 GLN A CA 1
ATOM 712 C C . GLN A 1 87 ? 4.071 -10.255 -2.803 1.00 94.94 87 GLN A C 1
ATOM 714 O O . GLN A 1 87 ? 4.383 -9.602 -1.809 1.00 94.94 87 GLN A O 1
ATOM 719 N N . PHE A 1 88 ? 3.128 -9.846 -3.654 1.00 93.75 88 PHE A N 1
ATOM 720 C CA . PHE A 1 88 ? 2.373 -8.610 -3.472 1.00 93.75 88 PHE A CA 1
ATOM 721 C C . PHE A 1 88 ? 1.551 -8.616 -2.175 1.00 93.75 88 PHE A C 1
ATOM 723 O O . PHE A 1 88 ? 1.597 -7.647 -1.421 1.00 93.75 88 PHE A O 1
ATOM 730 N N . VAL A 1 89 ? 0.848 -9.714 -1.877 1.00 93.31 89 VAL A N 1
ATOM 731 C CA . VAL A 1 89 ? 0.080 -9.881 -0.629 1.00 93.31 89 VAL A CA 1
ATOM 732 C C . VAL A 1 89 ? 1.005 -9.880 0.588 1.00 93.31 89 VAL A C 1
ATOM 734 O O . VAL A 1 89 ? 0.698 -9.239 1.591 1.00 93.31 89 VAL A O 1
ATOM 737 N N . LYS A 1 90 ? 2.169 -10.535 0.499 1.00 92.25 90 LYS A N 1
ATOM 738 C CA . LYS A 1 90 ? 3.175 -10.536 1.573 1.00 92.25 90 LYS A CA 1
ATOM 739 C C . LYS A 1 90 ? 3.728 -9.135 1.866 1.00 92.25 90 LYS A C 1
ATOM 741 O O . LYS A 1 90 ? 4.001 -8.813 3.017 1.00 92.25 90 LYS A O 1
ATOM 746 N N . GLU A 1 91 ? 3.904 -8.315 0.834 1.00 91.62 91 GLU A N 1
ATOM 747 C CA . GLU A 1 91 ? 4.412 -6.938 0.923 1.00 91.62 91 GLU A CA 1
ATOM 748 C C . GLU A 1 91 ? 3.300 -5.897 1.146 1.00 91.62 91 GLU A C 1
ATOM 750 O O . GLU A 1 91 ? 3.577 -4.694 1.134 1.00 91.62 91 GLU A O 1
ATOM 755 N N . TRP A 1 92 ? 2.049 -6.334 1.326 1.00 89.69 92 TRP A N 1
ATOM 756 C CA . TRP A 1 92 ? 0.896 -5.446 1.374 1.00 89.69 92 TRP A CA 1
ATOM 757 C C . TRP A 1 92 ? 1.013 -4.410 2.488 1.00 89.69 92 TRP A C 1
ATOM 759 O O . TRP A 1 92 ? 1.203 -4.726 3.665 1.00 89.69 92 TRP A O 1
ATOM 769 N N . LYS A 1 93 ? 0.812 -3.151 2.103 1.00 86.75 93 LYS A N 1
ATOM 770 C CA . LYS A 1 93 ? 0.723 -2.021 3.022 1.00 86.75 93 LYS A CA 1
ATOM 771 C C . LYS A 1 93 ? -0.664 -1.400 2.891 1.00 86.75 93 LYS A C 1
ATOM 773 O O . LYS A 1 93 ? -0.996 -0.942 1.791 1.00 86.75 93 LYS A O 1
ATOM 778 N N . PRO A 1 94 ? -1.466 -1.385 3.971 1.00 83.19 94 PRO A N 1
ATOM 779 C CA . PRO A 1 94 ? -2.728 -0.662 3.996 1.00 83.19 94 PRO A CA 1
ATOM 780 C C . PRO A 1 94 ? -2.529 0.788 3.561 1.00 83.19 94 PRO A C 1
ATOM 782 O O . PRO A 1 94 ? -1.534 1.419 3.918 1.00 83.19 94 PRO A O 1
ATOM 785 N N . HIS A 1 95 ? -3.466 1.297 2.773 1.00 78.06 95 HIS A N 1
ATOM 786 C CA . HIS A 1 95 ? -3.449 2.661 2.262 1.00 78.06 95 HIS A CA 1
ATOM 787 C C . HIS A 1 95 ? -4.877 3.190 2.131 1.00 78.06 95 HIS A C 1
ATOM 789 O O . HIS A 1 95 ? -5.827 2.410 2.094 1.00 78.06 95 HIS A O 1
ATOM 795 N N . GLY A 1 96 ? -5.016 4.509 2.058 1.00 67.81 96 GLY A N 1
ATOM 796 C CA . GLY A 1 96 ? -6.307 5.194 2.131 1.00 67.81 96 GLY A CA 1
ATOM 797 C C . GLY A 1 96 ? -6.505 5.885 3.479 1.00 67.81 96 GLY A C 1
ATOM 798 O O . GLY A 1 96 ? -5.854 5.538 4.466 1.00 67.81 96 GLY A O 1
ATOM 799 N N . SER A 1 97 ? -7.367 6.903 3.500 1.00 66.56 97 SER A N 1
ATOM 800 C CA . SER A 1 97 ? -7.670 7.659 4.717 1.00 66.56 97 SER A CA 1
ATOM 801 C C . SER A 1 97 ? -8.656 6.903 5.610 1.00 66.56 97 SER A C 1
ATOM 803 O O . SER A 1 97 ? -9.371 5.998 5.163 1.00 66.56 97 SER A O 1
ATOM 805 N N . VAL A 1 98 ? -8.724 7.302 6.882 1.00 64.31 98 VAL A N 1
ATOM 806 C CA . VAL A 1 98 ? -9.755 6.833 7.823 1.00 64.31 98 VAL A CA 1
ATOM 807 C C . VAL A 1 98 ? -11.162 7.065 7.250 1.00 64.31 98 VAL A C 1
ATOM 809 O O . VAL A 1 98 ? -12.039 6.221 7.433 1.00 64.31 98 VAL A O 1
ATOM 812 N N . ASP A 1 99 ? -11.361 8.129 6.469 1.00 62.91 99 ASP A N 1
ATOM 813 C CA . ASP A 1 99 ? -12.651 8.461 5.845 1.00 62.91 99 ASP A CA 1
ATOM 814 C C . ASP A 1 99 ? -13.136 7.354 4.906 1.00 62.91 99 ASP A C 1
ATOM 816 O O . ASP A 1 99 ? -14.295 6.946 4.961 1.00 62.91 99 ASP A O 1
ATOM 820 N N . SER A 1 100 ? -12.219 6.761 4.135 1.00 65.81 100 SER A N 1
ATOM 821 C CA . SER A 1 100 ? -12.536 5.642 3.237 1.00 65.81 100 SER A CA 1
ATOM 822 C C . SER A 1 100 ? -13.035 4.408 4.003 1.00 65.81 100 SER A C 1
ATOM 824 O O . SER A 1 100 ? -13.846 3.632 3.493 1.00 65.81 100 SER A O 1
ATOM 826 N N . ALA A 1 101 ? -12.571 4.212 5.243 1.00 64.31 101 ALA A N 1
ATOM 827 C CA . ALA A 1 101 ? -13.058 3.149 6.117 1.00 64.31 101 ALA A CA 1
ATOM 828 C C . ALA A 1 101 ? -14.426 3.494 6.736 1.00 64.31 101 ALA A C 1
ATOM 830 O O . ALA A 1 101 ? -15.276 2.610 6.866 1.00 64.31 101 ALA A O 1
ATOM 831 N N . LEU A 1 102 ? -14.666 4.764 7.077 1.00 62.59 102 LEU A N 1
ATOM 832 C CA . LEU A 1 102 ? -15.939 5.251 7.621 1.00 62.59 102 LEU A CA 1
ATOM 833 C C . LEU A 1 102 ? -17.069 5.282 6.582 1.00 62.59 102 LEU A C 1
ATOM 835 O O . LEU A 1 102 ? -18.240 5.164 6.947 1.00 62.59 102 LEU A O 1
ATOM 839 N N . ASP A 1 103 ? -16.757 5.366 5.291 1.00 65.06 103 ASP A N 1
ATOM 840 C CA . ASP A 1 103 ? -17.752 5.266 4.216 1.00 65.06 103 ASP A CA 1
ATOM 841 C C . ASP A 1 103 ? -18.297 3.852 4.013 1.00 65.06 103 ASP A C 1
ATOM 843 O O . ASP A 1 103 ? -19.381 3.655 3.451 1.00 65.06 103 ASP A O 1
ATOM 847 N N . ALA A 1 104 ? -17.620 2.839 4.554 1.00 76.38 104 ALA A N 1
ATOM 848 C CA . ALA A 1 104 ? -18.136 1.486 4.524 1.00 76.38 104 ALA A CA 1
ATOM 849 C C . ALA A 1 104 ? -19.396 1.371 5.403 1.00 76.38 104 ALA A C 1
ATOM 851 O O . ALA A 1 104 ? -19.345 1.451 6.633 1.00 76.38 104 ALA A O 1
ATOM 852 N N . LYS A 1 105 ? -20.543 1.062 4.778 1.00 84.75 105 LYS A N 1
ATOM 853 C CA . LYS A 1 105 ? -21.841 0.814 5.446 1.00 84.75 105 LYS A CA 1
ATOM 854 C C . LYS A 1 105 ? -21.731 -0.138 6.645 1.00 84.75 105 LYS A C 1
ATOM 856 O O . LYS A 1 105 ? -22.445 0.015 7.636 1.00 84.75 105 LYS A O 1
ATOM 861 N N . GLN A 1 106 ? -20.834 -1.122 6.561 1.00 84.75 106 GLN A N 1
ATOM 862 C CA . GLN A 1 106 ? -20.559 -2.047 7.656 1.00 84.75 106 GLN A CA 1
ATOM 863 C C . GLN A 1 106 ? -19.941 -1.349 8.873 1.00 84.75 106 GLN A C 1
ATOM 865 O O . GLN A 1 106 ? -20.394 -1.614 9.983 1.00 84.75 106 GLN A O 1
ATOM 870 N N . ILE A 1 107 ? -18.952 -0.473 8.677 1.00 87.56 107 ILE A N 1
ATOM 871 C CA . ILE A 1 107 ? -18.277 0.248 9.762 1.00 87.56 107 ILE A CA 1
ATOM 872 C C . ILE A 1 107 ? -19.253 1.205 10.433 1.00 87.56 107 ILE A C 1
ATOM 874 O O . ILE A 1 107 ? -19.440 1.097 11.638 1.00 87.56 107 ILE A O 1
ATOM 878 N N . ARG A 1 108 ? -20.012 2.000 9.664 1.00 87.50 108 ARG A N 1
ATOM 879 C CA . ARG A 1 108 ? -21.069 2.867 10.226 1.00 87.50 108 ARG A CA 1
ATOM 880 C C . ARG A 1 108 ? -22.065 2.091 11.091 1.00 87.50 108 ARG A C 1
ATOM 882 O O . ARG A 1 108 ? -22.4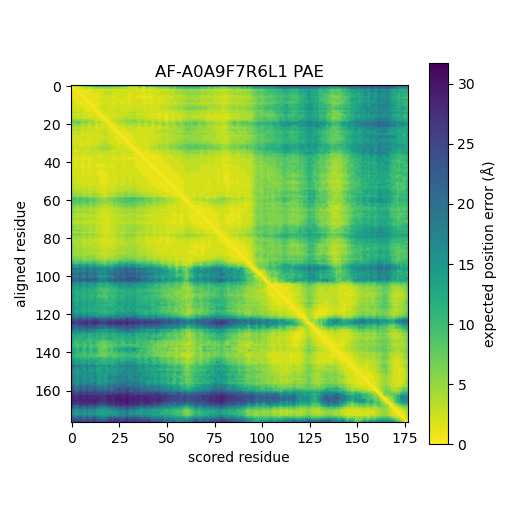73 2.548 12.156 1.00 87.50 108 ARG A O 1
ATOM 889 N N . ARG A 1 109 ? -22.453 0.885 10.656 1.00 90.75 109 ARG A N 1
ATOM 890 C CA . ARG A 1 109 ? -23.325 0.003 11.444 1.00 90.75 109 ARG A CA 1
ATOM 891 C C . ARG A 1 109 ? -22.646 -0.470 12.733 1.00 90.75 109 ARG A C 1
ATOM 893 O O . ARG A 1 109 ? -23.314 -0.512 13.763 1.00 90.75 109 ARG A O 1
ATOM 900 N N . LEU A 1 110 ? -21.372 -0.857 12.686 1.00 91.44 110 LEU A N 1
ATOM 901 C CA . LEU A 1 110 ? -20.625 -1.293 13.871 1.00 91.44 110 LEU A CA 1
ATOM 902 C C . LEU A 1 110 ? -20.444 -0.142 14.864 1.00 91.44 110 LEU A C 1
ATOM 904 O O . LEU A 1 110 ? -20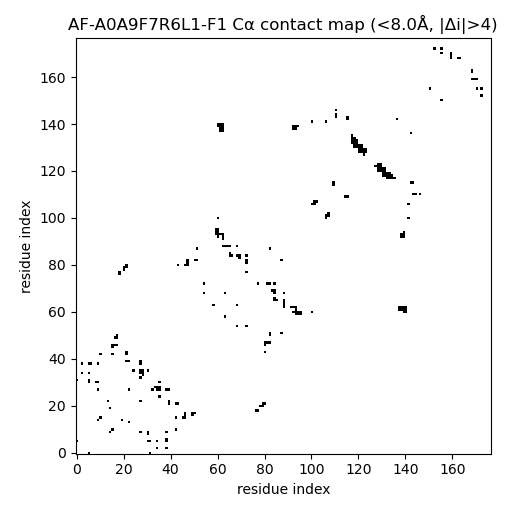.813 -0.323 16.014 1.00 91.44 110 LEU A O 1
ATOM 908 N N . THR A 1 111 ? -20.054 1.049 14.405 1.00 91.00 111 THR A N 1
ATOM 909 C CA . THR A 1 111 ? -19.978 2.275 15.217 1.00 91.00 111 THR A CA 1
ATOM 910 C C . THR A 1 111 ? -21.315 2.617 15.877 1.00 91.00 111 THR A C 1
ATOM 912 O O . THR A 1 111 ? -21.363 2.970 17.047 1.00 91.00 111 THR A O 1
ATOM 915 N N . ARG A 1 112 ? -22.447 2.469 15.177 1.00 90.50 112 ARG A N 1
ATOM 916 C CA . ARG A 1 112 ? -23.759 2.732 15.795 1.00 90.50 112 ARG A CA 1
ATOM 917 C C . ARG A 1 112 ? -24.172 1.667 16.810 1.00 90.50 112 ARG A C 1
ATOM 919 O O . ARG A 1 112 ? -24.841 1.972 17.785 1.00 90.50 112 ARG A O 1
ATOM 926 N N . THR A 1 113 ? -23.869 0.402 16.531 1.00 93.12 113 THR A N 1
ATOM 927 C CA . THR A 1 113 ? -24.340 -0.720 17.363 1.00 93.12 113 THR A CA 1
ATOM 928 C C . THR A 1 113 ? -23.370 -1.091 18.477 1.00 93.12 113 THR A C 1
ATOM 930 O O . THR A 1 113 ? -23.757 -1.849 19.359 1.00 93.12 113 THR A O 1
ATOM 933 N N . GLN A 1 114 ? -22.124 -0.616 18.413 1.00 92.19 114 GLN A N 1
ATOM 934 C CA . GLN A 1 114 ? -21.026 -0.981 19.309 1.00 92.19 114 GLN A CA 1
ATOM 935 C C . GLN A 1 114 ? -20.792 -2.504 19.405 1.00 92.19 114 GLN A C 1
ATOM 937 O O . GLN A 1 114 ? -20.258 -3.021 20.380 1.00 92.19 114 GLN A O 1
ATOM 942 N N . ARG A 1 115 ? -21.168 -3.263 18.361 1.00 91.69 115 ARG A N 1
ATOM 943 C CA . ARG A 1 115 ? -21.032 -4.734 18.299 1.00 91.69 115 ARG A CA 1
ATOM 944 C C . ARG A 1 115 ? -19.734 -5.163 17.617 1.00 91.69 115 ARG A C 1
ATOM 946 O O . ARG A 1 115 ? -19.754 -5.927 16.645 1.00 91.69 115 ARG A O 1
ATOM 953 N N . TRP A 1 116 ? -18.611 -4.655 18.111 1.00 93.12 116 TRP A N 1
ATOM 954 C CA . TRP A 1 116 ? -17.279 -5.021 17.631 1.00 93.12 116 TRP A CA 1
ATOM 955 C C . TRP A 1 116 ? -16.958 -6.479 17.981 1.00 93.12 116 TRP A C 1
ATOM 957 O O . TRP A 1 116 ? -17.254 -6.953 19.075 1.00 93.12 116 TRP A O 1
ATOM 967 N N . LYS A 1 117 ? -16.396 -7.227 17.026 1.00 92.00 117 LYS A N 1
ATOM 968 C CA . LYS A 1 117 ? -16.095 -8.658 17.191 1.00 92.00 117 LYS A CA 1
ATOM 969 C C . LYS A 1 117 ? -14.603 -8.888 17.330 1.00 92.00 117 LYS A C 1
ATOM 971 O O . LYS A 1 117 ? -13.819 -8.319 16.571 1.00 92.00 117 LYS A O 1
ATOM 976 N N . GLY A 1 118 ? -14.241 -9.871 18.146 1.00 95.00 118 GLY A N 1
ATOM 977 C CA . GLY A 1 118 ? -12.849 -10.282 18.293 1.00 95.00 118 GLY A CA 1
ATOM 978 C C . GLY A 1 118 ? -12.108 -9.550 19.402 1.00 95.00 118 GLY A C 1
ATOM 979 O O . GLY A 1 118 ? -10.885 -9.572 19.390 1.00 95.00 118 GLY A O 1
ATOM 980 N N . LEU A 1 119 ? -12.832 -8.887 20.303 1.00 94.31 119 LEU A N 1
ATOM 981 C CA . LEU A 1 119 ? -12.296 -8.144 21.435 1.00 94.31 119 LEU A CA 1
ATOM 982 C C . LEU A 1 119 ? -12.993 -8.620 22.707 1.00 94.31 119 LEU A C 1
ATOM 984 O O . LEU A 1 119 ? -14.199 -8.874 22.687 1.00 94.31 119 LEU A O 1
ATOM 988 N N . VAL A 1 120 ? -12.241 -8.735 23.795 1.00 93.31 120 VAL A N 1
ATOM 989 C CA . VAL A 1 120 ? -12.777 -8.975 25.138 1.00 93.31 120 VAL A CA 1
ATOM 990 C C . VAL A 1 120 ? -12.022 -8.110 26.139 1.00 93.31 120 VAL A C 1
ATOM 992 O O . VAL A 1 120 ? -10.823 -7.875 25.980 1.00 93.31 120 VAL A O 1
ATOM 995 N N . VAL A 1 121 ? -12.740 -7.619 27.146 1.00 91.56 121 VAL A N 1
ATOM 996 C CA . VAL A 1 121 ? -12.149 -6.886 28.266 1.00 91.56 121 VAL A CA 1
ATOM 997 C C . VAL A 1 121 ? -11.655 -7.898 29.295 1.00 91.56 121 VAL A C 1
ATOM 999 O O . VAL A 1 121 ? -12.397 -8.802 29.673 1.00 91.56 121 VAL A O 1
ATOM 1002 N N . THR A 1 122 ? -10.416 -7.745 29.741 1.00 91.31 122 THR A N 1
ATOM 1003 C CA . THR A 1 122 ? -9.785 -8.582 30.770 1.00 91.31 122 THR A CA 1
ATOM 1004 C C . THR A 1 122 ? -9.031 -7.702 31.755 1.00 91.31 122 THR A C 1
ATOM 1006 O O . THR A 1 122 ? -8.705 -6.560 31.438 1.00 91.31 122 THR A O 1
ATOM 1009 N N . GLU A 1 123 ? -8.730 -8.217 32.943 1.00 87.75 123 GLU A N 1
ATOM 1010 C CA . GLU A 1 123 ? -7.753 -7.570 33.816 1.00 87.75 123 GLU A CA 1
ATOM 1011 C C . GLU A 1 123 ? -6.342 -7.826 33.283 1.00 87.75 123 GLU A C 1
ATOM 1013 O O . GLU A 1 123 ? -6.002 -8.951 32.911 1.00 87.75 123 GLU A O 1
ATOM 1018 N N . ASP A 1 124 ? -5.548 -6.763 33.201 1.00 76.50 124 ASP A N 1
ATOM 1019 C CA . ASP A 1 124 ? -4.119 -6.815 32.919 1.00 76.50 124 ASP A CA 1
ATOM 1020 C C . ASP A 1 124 ? -3.394 -6.626 34.253 1.00 76.50 124 ASP A C 1
ATOM 1022 O O . ASP A 1 124 ? -3.566 -5.589 34.899 1.00 76.50 124 ASP A O 1
ATOM 1026 N N . GLY A 1 125 ? -2.661 -7.653 34.696 1.00 64.75 125 GLY A N 1
ATOM 1027 C CA . GLY A 1 125 ? -2.135 -7.840 36.056 1.00 64.75 125 GLY A CA 1
ATOM 1028 C C . GLY A 1 125 ? -1.219 -6.718 36.558 1.00 64.75 125 GLY A C 1
ATOM 1029 O O . GLY A 1 125 ? -0.007 -6.891 36.642 1.00 64.75 125 GLY A O 1
ATOM 1030 N N . GLY A 1 126 ? -1.812 -5.573 36.899 1.00 73.38 126 GLY A N 1
ATOM 1031 C CA . GLY A 1 126 ? -1.151 -4.368 37.402 1.00 73.38 126 GLY A CA 1
ATOM 1032 C C . GLY A 1 126 ? -1.530 -3.057 36.696 1.00 73.38 126 GLY A C 1
ATOM 1033 O O . GLY A 1 126 ? -1.144 -2.002 37.186 1.00 73.38 126 GLY A O 1
ATOM 1034 N N . LYS A 1 127 ? -2.275 -3.082 35.577 1.00 78.12 127 LYS A N 1
ATOM 1035 C CA . LYS A 1 127 ? -2.651 -1.874 34.799 1.00 78.12 127 LYS A CA 1
ATOM 1036 C C . LYS A 1 127 ? -4.158 -1.605 34.727 1.00 78.12 127 LYS A C 1
ATOM 1038 O O . LYS A 1 127 ? -4.586 -0.684 34.037 1.00 78.12 127 LYS A O 1
ATOM 1043 N N . GLY A 1 128 ? -4.960 -2.397 35.434 1.00 82.50 128 GLY A N 1
ATOM 1044 C CA . GLY A 1 128 ? -6.418 -2.312 35.397 1.00 82.50 128 GLY A CA 1
ATOM 1045 C C . GLY A 1 128 ? -7.013 -3.092 34.225 1.00 82.50 128 GLY A C 1
ATOM 1046 O O . GLY A 1 128 ? -6.492 -4.133 33.825 1.00 82.50 128 GLY A O 1
ATOM 1047 N N . LYS A 1 129 ? -8.143 -2.623 33.688 1.00 86.75 129 LYS A N 1
ATOM 1048 C CA . LYS A 1 129 ? -8.833 -3.302 32.582 1.00 86.75 129 LYS A CA 1
ATOM 1049 C C . LYS A 1 129 ? -8.140 -3.017 31.250 1.00 86.75 129 LYS A C 1
ATOM 1051 O O . LYS A 1 129 ? -7.975 -1.864 30.866 1.00 86.75 129 LYS A O 1
ATOM 1056 N N . GLY A 1 130 ? -7.806 -4.075 30.522 1.00 87.31 130 GLY A N 1
ATOM 1057 C CA . GLY A 1 130 ? -7.297 -4.038 29.156 1.00 87.31 130 GLY A CA 1
ATOM 1058 C C . GLY A 1 130 ? -8.255 -4.698 28.165 1.00 87.31 130 GLY A C 1
ATOM 1059 O O . GLY A 1 130 ? -9.201 -5.390 28.541 1.00 87.31 130 GLY A O 1
ATOM 1060 N N . VAL A 1 131 ? -7.992 -4.503 26.873 1.00 90.38 131 VAL A N 1
ATOM 1061 C CA . VAL A 1 131 ? -8.713 -5.174 25.783 1.00 90.38 131 VAL A CA 1
ATOM 1062 C C . VAL A 1 131 ? -7.750 -6.103 25.060 1.00 90.38 131 VAL A C 1
ATOM 1064 O O . VAL A 1 131 ? -6.696 -5.666 24.602 1.00 90.38 131 VAL A O 1
ATOM 1067 N N . ILE A 1 132 ? -8.122 -7.376 24.921 1.00 91.81 132 ILE A N 1
ATOM 1068 C CA . ILE A 1 132 ? -7.340 -8.362 24.168 1.00 91.81 132 ILE A CA 1
ATOM 1069 C C . ILE A 1 132 ? -8.095 -8.841 22.930 1.00 91.81 132 ILE A C 1
ATOM 1071 O O . ILE A 1 132 ? -9.328 -8.886 22.895 1.00 91.81 132 ILE A O 1
ATOM 1075 N N . ALA A 1 133 ? -7.335 -9.230 21.909 1.00 95.38 133 ALA A N 1
ATOM 1076 C CA . ALA A 1 133 ? -7.878 -9.808 20.692 1.00 95.38 133 ALA A CA 1
ATOM 1077 C C . ALA A 1 133 ? -8.201 -11.299 20.888 1.00 95.38 133 ALA A C 1
ATOM 1079 O O . ALA A 1 133 ? -7.337 -12.084 21.267 1.00 95.38 133 ALA A O 1
ATOM 1080 N N . THR A 1 134 ? -9.426 -11.713 20.564 1.00 95.50 134 THR A N 1
ATOM 1081 C CA . THR A 1 134 ? -9.864 -13.127 20.590 1.00 95.50 134 THR A CA 1
ATOM 1082 C C . THR A 1 134 ? -9.814 -13.794 19.217 1.00 95.50 134 THR A C 1
ATOM 1084 O O . THR A 1 134 ? -10.150 -14.965 19.057 1.00 95.50 134 THR A O 1
ATOM 1087 N N . ARG A 1 135 ? -9.384 -13.047 18.197 1.00 95.06 135 ARG A N 1
ATOM 1088 C CA . ARG A 1 135 ? -9.131 -13.532 16.840 1.00 95.06 135 ARG A CA 1
ATOM 1089 C C . ARG A 1 135 ? -7.976 -12.760 16.222 1.00 95.06 135 ARG A C 1
ATOM 1091 O O . ARG A 1 135 ? -7.612 -11.682 16.684 1.00 95.06 135 ARG A O 1
ATOM 1098 N N . ARG A 1 136 ? -7.469 -13.264 15.100 1.00 93.31 136 ARG A N 1
ATOM 1099 C CA . ARG A 1 136 ? -6.531 -12.510 14.265 1.00 93.31 136 ARG A CA 1
ATOM 1100 C C . ARG A 1 136 ? -7.255 -11.359 13.557 1.00 93.31 136 ARG A C 1
ATOM 1102 O O . ARG A 1 136 ? -8.349 -11.549 13.015 1.00 93.31 136 ARG A O 1
ATOM 1109 N N . PHE A 1 137 ? -6.625 -10.190 13.555 1.00 90.19 137 PHE A N 1
ATOM 1110 C CA . PHE A 1 137 ? -7.000 -9.044 12.728 1.00 90.19 137 PHE A CA 1
ATOM 1111 C C . PHE A 1 137 ? -6.035 -8.946 11.551 1.00 90.19 137 PHE A C 1
ATOM 1113 O O . PHE A 1 137 ? -4.837 -9.192 11.700 1.00 90.19 137 PHE A O 1
ATOM 1120 N N . LEU A 1 138 ? -6.560 -8.616 10.375 1.00 85.62 138 LEU A N 1
ATOM 1121 C CA . LEU A 1 138 ? -5.740 -8.416 9.184 1.00 85.62 138 LEU A CA 1
ATOM 1122 C C . LEU A 1 138 ? -5.225 -6.976 9.113 1.00 85.62 138 LEU A C 1
ATOM 1124 O O . LEU A 1 138 ? -5.847 -6.048 9.626 1.00 85.62 138 LEU A O 1
ATOM 1128 N N . ALA A 1 139 ? -4.103 -6.773 8.423 1.00 83.94 139 ALA A N 1
ATOM 1129 C CA . ALA A 1 139 ? -3.590 -5.433 8.162 1.00 83.94 139 ALA A CA 1
ATOM 1130 C C . ALA A 1 139 ? -4.647 -4.576 7.433 1.00 83.94 139 ALA A C 1
ATOM 1132 O O . ALA A 1 139 ? -5.236 -5.006 6.434 1.00 83.94 139 ALA A O 1
ATOM 1133 N N . GLY A 1 140 ? -4.885 -3.365 7.950 1.00 82.12 140 GLY A N 1
ATOM 1134 C CA . GLY A 1 140 ? -5.896 -2.436 7.433 1.00 82.12 140 GLY A CA 1
ATOM 1135 C C . GLY A 1 140 ? -7.337 -2.771 7.836 1.00 82.12 140 GLY A C 1
ATOM 1136 O O . GLY A 1 140 ? -8.270 -2.142 7.342 1.00 82.12 140 GLY A O 1
ATOM 1137 N N . GLU A 1 141 ? -7.550 -3.767 8.700 1.00 85.88 141 GLU A N 1
ATOM 1138 C CA . GLU A 1 141 ? -8.863 -4.057 9.273 1.00 85.88 141 GLU A CA 1
ATOM 1139 C C . GLU A 1 141 ? -9.207 -3.076 10.404 1.00 85.88 141 GLU A C 1
ATOM 1141 O O . GLU A 1 141 ? -8.399 -2.833 11.297 1.00 85.88 141 GLU A O 1
ATOM 1146 N N . VAL A 1 142 ? -10.436 -2.550 10.392 1.00 87.56 142 VAL A N 1
ATOM 1147 C CA . VAL A 1 142 ? -10.962 -1.742 11.501 1.00 87.56 142 VAL A CA 1
ATOM 1148 C C . VAL A 1 142 ? -11.225 -2.643 12.707 1.00 87.56 142 VAL A C 1
ATOM 1150 O O . VAL A 1 142 ? -11.970 -3.621 12.606 1.00 87.56 142 VAL A O 1
ATOM 1153 N N . VAL A 1 143 ? -10.622 -2.289 13.841 1.00 91.50 143 VAL A N 1
ATOM 1154 C CA . VAL A 1 143 ? -10.729 -3.032 15.103 1.00 91.50 143 VAL A CA 1
ATOM 1155 C C . VAL A 1 143 ? -11.983 -2.610 15.870 1.00 91.50 143 VAL A C 1
ATOM 1157 O O . VAL A 1 143 ? -12.912 -3.407 16.016 1.00 91.50 143 VAL A O 1
ATOM 1160 N N . CYS A 1 144 ? -12.027 -1.349 16.300 1.00 92.50 144 CYS A N 1
ATOM 1161 C CA . CYS A 1 144 ? -13.181 -0.677 16.891 1.00 92.50 144 CYS A CA 1
ATOM 1162 C C . CYS A 1 144 ? -13.042 0.844 16.743 1.00 92.50 144 CYS A C 1
ATOM 1164 O O . CYS A 1 144 ? -11.974 1.330 16.364 1.00 92.50 144 CYS A O 1
ATOM 1166 N N . ASP A 1 145 ? -14.112 1.592 17.015 1.00 91.69 145 ASP A N 1
ATOM 1167 C CA . ASP A 1 145 ? -14.017 3.036 17.223 1.00 91.69 145 ASP A CA 1
ATOM 1168 C C . ASP A 1 145 ? -13.563 3.352 18.653 1.00 91.69 145 ASP A C 1
ATOM 1170 O O . ASP A 1 145 ? -13.747 2.556 19.575 1.00 91.69 145 ASP A O 1
ATOM 1174 N N . TYR A 1 146 ? -12.976 4.534 18.834 1.00 90.81 146 TYR A N 1
ATOM 1175 C CA . TYR A 1 146 ? -12.848 5.133 20.157 1.00 90.81 146 TYR A CA 1
ATOM 1176 C C . TYR A 1 146 ? -14.192 5.782 20.493 1.00 90.81 146 TYR A C 1
ATOM 1178 O O . TYR A 1 146 ? -14.457 6.925 20.119 1.00 90.81 146 TYR A O 1
ATOM 1186 N N . HIS A 1 147 ? -15.089 4.997 21.085 1.00 90.50 147 HIS A N 1
ATOM 1187 C CA . HIS A 1 147 ? -16.461 5.426 21.308 1.00 90.50 147 HIS A CA 1
ATOM 1188 C C . HIS A 1 147 ? -16.578 6.345 22.526 1.00 90.50 147 HIS A C 1
ATOM 1190 O O . HIS A 1 147 ? -16.043 6.048 23.591 1.00 90.50 147 HIS A O 1
ATOM 1196 N N . GLY A 1 148 ? -17.326 7.436 22.387 1.00 89.06 148 GLY A N 1
ATOM 1197 C CA . GLY A 1 148 ? -17.569 8.377 23.472 1.00 89.06 148 GLY A CA 1
ATOM 1198 C C . GLY A 1 148 ? -18.410 9.567 23.028 1.00 89.06 148 GLY A C 1
ATOM 1199 O O . GLY A 1 148 ? -18.758 9.708 21.853 1.00 89.06 148 GLY A O 1
ATOM 1200 N N . GLN A 1 149 ? -18.740 10.432 23.983 1.00 90.12 149 GLN A N 1
ATOM 1201 C CA . GLN A 1 149 ? -19.406 11.695 23.692 1.00 90.12 149 GLN A CA 1
ATOM 1202 C C . GLN A 1 149 ? -18.437 12.639 22.974 1.00 90.12 149 GLN A C 1
ATOM 1204 O O . GLN A 1 149 ? -17.323 12.876 23.440 1.00 90.12 149 GLN A O 1
ATOM 1209 N N . VAL A 1 150 ? -18.873 13.201 21.847 1.00 91.25 150 VAL A N 1
ATOM 1210 C CA . VAL A 1 150 ? -18.123 14.254 21.158 1.00 91.25 150 VAL A CA 1
ATOM 1211 C C . VAL A 1 150 ? -18.449 15.582 21.828 1.00 91.25 150 VAL A C 1
ATOM 1213 O O . VAL A 1 150 ? -19.609 15.991 21.863 1.00 91.25 150 VAL A O 1
ATOM 1216 N N . VAL A 1 151 ? -17.419 16.239 22.348 1.00 91.81 151 VAL A N 1
ATOM 1217 C CA . VAL A 1 151 ? -17.500 17.542 23.017 1.00 91.81 151 VAL A CA 1
ATOM 1218 C C . VAL A 1 151 ? -16.572 18.540 22.334 1.00 91.81 151 VAL A C 1
ATOM 1220 O O . VAL A 1 151 ? -15.712 18.170 21.528 1.00 91.81 151 VAL A O 1
ATOM 1223 N N . THR A 1 152 ? -16.748 19.822 22.634 1.00 92.94 152 THR A N 1
ATOM 1224 C CA . THR A 1 152 ? -15.824 20.862 22.180 1.00 92.94 152 THR A CA 1
ATOM 1225 C C . THR A 1 152 ? -14.458 20.719 22.853 1.00 92.94 152 THR A C 1
ATOM 1227 O O . THR A 1 152 ? -14.321 20.122 23.922 1.00 92.94 152 THR A O 1
ATOM 1230 N N . ALA A 1 153 ? -13.424 21.308 22.246 1.00 91.44 153 ALA A N 1
ATOM 1231 C CA . ALA A 1 153 ? -12.084 21.290 22.825 1.00 91.44 153 ALA A CA 1
ATOM 1232 C C . ALA A 1 153 ? -12.061 21.932 24.221 1.00 91.44 153 ALA A C 1
ATOM 1234 O O . ALA A 1 153 ? -11.443 21.376 25.123 1.00 91.44 153 ALA A O 1
ATOM 1235 N N . SER A 1 154 ? -12.751 23.058 24.420 1.00 92.25 154 SER A N 1
ATOM 1236 C CA . SER A 1 154 ? -12.838 23.722 25.725 1.00 92.25 154 SER A CA 1
ATOM 1237 C C . SER A 1 154 ? -13.476 22.827 26.783 1.00 92.25 154 SER A C 1
ATOM 1239 O O . SER A 1 154 ? -12.901 22.670 27.854 1.00 92.25 154 SER A O 1
ATOM 1241 N N . GLU A 1 155 ? -14.605 22.185 26.465 1.00 90.81 155 GLU A N 1
ATOM 1242 C CA . GLU A 1 155 ? -15.271 21.251 27.383 1.00 90.81 155 GLU A CA 1
ATOM 1243 C C . GLU A 1 155 ? -14.354 20.079 27.739 1.00 90.81 155 GLU A C 1
ATOM 1245 O O . GLU A 1 155 ? -14.180 19.774 28.915 1.00 90.81 155 GLU A O 1
ATOM 1250 N N . GLY A 1 156 ? -13.695 19.477 26.742 1.00 90.12 156 GLY A N 1
ATOM 1251 C CA . GLY A 1 156 ? -12.752 18.383 26.969 1.00 90.12 156 GLY A CA 1
ATOM 1252 C C . GLY A 1 156 ? -11.588 18.773 27.886 1.00 90.12 156 GLY A C 1
ATOM 1253 O O . GLY A 1 156 ? -11.226 17.995 28.767 1.00 90.12 156 GLY A O 1
ATOM 1254 N N . HIS A 1 157 ? -11.020 19.977 27.723 1.00 89.56 157 HIS A N 1
ATOM 1255 C CA . HIS A 1 157 ? -9.947 20.473 28.598 1.00 89.56 157 HIS A CA 1
ATOM 1256 C C . HIS A 1 157 ? -10.448 20.719 30.023 1.00 89.56 157 HIS A C 1
ATOM 1258 O O . HIS A 1 157 ? -9.771 20.329 30.974 1.00 89.56 157 HIS A O 1
ATOM 1264 N N . SER A 1 158 ? -11.635 21.313 30.184 1.00 88.19 158 SER A N 1
ATOM 1265 C CA . SER A 1 158 ? -12.243 21.506 31.502 1.00 88.19 158 SER A CA 1
ATOM 1266 C C . SER A 1 158 ? -12.460 20.168 32.206 1.00 88.19 158 SER A C 1
ATOM 1268 O O . SER A 1 158 ? -1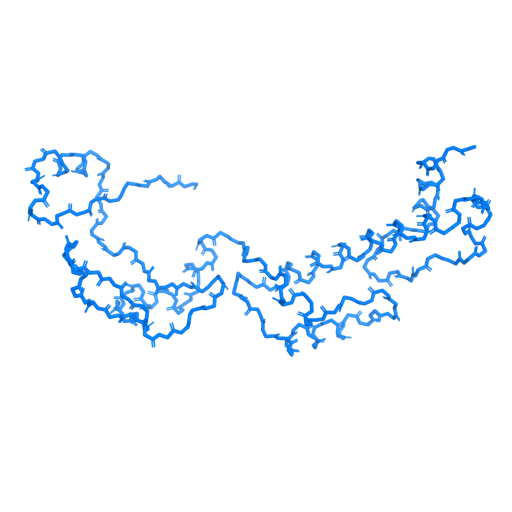1.962 19.994 33.314 1.00 88.19 158 SER A O 1
ATOM 1270 N N . THR A 1 159 ? -13.089 19.191 31.543 1.00 82.44 159 THR A N 1
ATOM 1271 C CA . THR A 1 159 ? -13.310 17.850 32.103 1.00 82.44 159 THR A CA 1
ATOM 1272 C C . THR A 1 159 ? -11.997 17.164 32.476 1.00 82.44 159 THR A C 1
ATOM 1274 O O . THR A 1 159 ? -11.879 16.636 33.577 1.00 82.44 159 THR A O 1
ATOM 1277 N N . HIS A 1 160 ? -10.983 17.214 31.610 1.00 80.62 160 HIS A N 1
ATOM 1278 C CA . HIS A 1 160 ? -9.679 16.611 31.897 1.00 80.62 160 HIS A CA 1
ATOM 1279 C C . HIS A 1 160 ? -8.956 17.282 33.080 1.00 80.62 160 HIS A C 1
ATOM 1281 O O . HIS A 1 160 ? -8.177 16.635 33.768 1.00 80.62 160 HIS A O 1
ATOM 1287 N N . SER A 1 161 ? -9.193 18.575 33.326 1.00 79.06 161 SER A N 1
ATOM 1288 C CA . SER A 1 161 ? -8.575 19.302 34.446 1.00 79.06 161 SER A CA 1
ATOM 1289 C C . SER A 1 161 ? -9.259 19.071 35.797 1.00 79.06 161 SER A C 1
ATOM 1291 O O . SER A 1 161 ? -8.626 19.245 36.835 1.00 79.06 161 SER A O 1
ATOM 1293 N N . THR A 1 162 ? -10.541 18.697 35.791 1.00 72.88 162 THR A N 1
ATOM 1294 C CA . THR A 1 162 ? -11.351 18.534 37.009 1.00 72.88 162 THR A CA 1
ATOM 1295 C C . THR A 1 162 ? -11.491 17.090 37.468 1.00 72.88 162 THR A C 1
ATOM 1297 O O . THR A 1 162 ? -11.870 16.859 38.611 1.00 72.88 162 THR A O 1
ATOM 1300 N N . VAL A 1 163 ? -11.244 16.126 36.582 1.00 70.12 163 VAL A N 1
ATOM 1301 C CA . VAL A 1 163 ? -11.443 14.703 36.859 1.00 70.12 163 VAL A CA 1
ATOM 1302 C C . VAL A 1 163 ? -10.111 14.060 37.246 1.00 70.12 163 VAL A C 1
ATOM 1304 O O . VAL A 1 163 ? -9.099 14.270 36.576 1.00 70.12 163 VAL A O 1
ATOM 1307 N N . SER A 1 164 ? -10.090 13.301 38.342 1.00 62.28 164 SER A N 1
ATOM 1308 C CA . SER A 1 164 ? -8.880 12.612 38.789 1.00 62.28 164 SER A CA 1
ATOM 1309 C C . SER A 1 164 ? -8.588 11.402 37.893 1.00 62.28 164 SER A C 1
ATOM 1311 O O . SER A 1 164 ? -9.489 10.831 37.279 1.00 62.28 164 SER A O 1
ATOM 1313 N N . ALA A 1 165 ? -7.329 10.957 37.836 1.00 59.34 165 ALA A N 1
ATOM 1314 C CA . ALA A 1 165 ? -6.968 9.738 37.103 1.00 59.34 165 ALA A CA 1
ATOM 1315 C C . ALA A 1 165 ? -7.710 8.483 37.622 1.00 59.34 165 ALA A C 1
ATOM 1317 O O . ALA A 1 165 ? -7.829 7.497 36.896 1.00 59.34 165 ALA A O 1
ATOM 1318 N N . GLU A 1 166 ? -8.222 8.529 38.856 1.00 59.12 166 GLU A N 1
ATOM 1319 C CA . GLU A 1 166 ? -8.952 7.440 39.512 1.00 59.12 166 GLU A CA 1
ATOM 1320 C C . GLU A 1 166 ? -10.415 7.332 39.048 1.00 59.12 166 GLU A C 1
ATOM 1322 O O . GLU A 1 166 ? -10.995 6.250 39.105 1.00 59.12 166 GLU A O 1
ATOM 1327 N N . ASP A 1 167 ? -10.990 8.406 38.500 1.00 62.84 167 ASP A N 1
ATOM 1328 C CA . ASP A 1 167 ? -12.377 8.438 38.011 1.00 62.84 167 ASP A CA 1
ATOM 1329 C C . ASP A 1 167 ? -12.547 7.763 36.633 1.00 62.84 167 ASP A C 1
ATOM 1331 O O . ASP A 1 167 ? -13.660 7.635 36.119 1.00 62.84 167 ASP A O 1
ATOM 1335 N N . GLY A 1 168 ? -11.446 7.327 36.005 1.00 65.12 168 GLY A N 1
ATOM 1336 C CA . GLY A 1 168 ? -11.465 6.535 34.769 1.00 65.12 168 GLY A CA 1
ATOM 1337 C C . GLY A 1 168 ? -11.936 7.288 33.518 1.00 65.12 168 GLY A C 1
ATOM 1338 O O . GLY A 1 168 ? -12.316 6.661 32.526 1.00 65.12 168 GLY A O 1
ATOM 1339 N N . VAL A 1 169 ? -11.934 8.625 33.539 1.00 72.12 169 VAL A N 1
ATOM 1340 C CA . VAL A 1 169 ? -12.314 9.442 32.379 1.00 72.12 169 VAL A CA 1
ATOM 1341 C C . VAL A 1 169 ? -11.131 9.585 31.426 1.00 72.12 169 VAL A C 1
ATOM 1343 O O . VAL A 1 169 ? -10.104 10.173 31.753 1.00 72.12 169 VAL A O 1
ATOM 1346 N N . HIS A 1 170 ? -11.302 9.080 30.205 1.00 79.75 170 HIS A N 1
ATOM 1347 C CA . HIS A 1 170 ? -10.297 9.152 29.149 1.00 79.75 170 HIS A CA 1
ATOM 1348 C C . HIS A 1 170 ? -10.773 10.052 28.004 1.00 79.75 170 HIS A C 1
ATOM 1350 O O . HIS A 1 170 ? -11.675 9.691 27.242 1.00 79.75 170 HIS A O 1
ATOM 1356 N N . VAL A 1 171 ? -10.144 11.220 27.859 1.00 87.31 171 VAL A N 1
ATOM 1357 C CA . VAL A 1 171 ? -10.440 12.189 26.793 1.00 87.31 171 VAL A CA 1
ATOM 1358 C C . VAL A 1 171 ? -9.422 12.042 25.665 1.00 87.31 171 VAL A C 1
ATOM 1360 O O . VAL A 1 171 ? -8.217 12.053 25.904 1.00 87.31 171 VAL A O 1
ATOM 1363 N N . PHE A 1 172 ? -9.904 11.935 24.426 1.00 89.06 172 PHE A N 1
ATOM 1364 C CA . PHE A 1 172 ? -9.061 11.925 23.232 1.00 89.06 172 PHE A CA 1
ATOM 1365 C C . PHE A 1 172 ? -9.331 13.177 22.393 1.00 89.06 172 PHE A C 1
ATOM 1367 O O . PHE A 1 172 ? -10.449 13.384 21.921 1.00 89.06 172 PHE A O 1
ATOM 1374 N N . PHE A 1 173 ? -8.309 14.013 22.203 1.00 90.38 173 PHE A N 1
ATOM 1375 C CA . PHE A 1 173 ? -8.407 15.231 21.400 1.00 90.38 173 PHE A CA 1
ATOM 1376 C C . PHE A 1 173 ? -7.991 14.962 19.955 1.00 90.38 173 PHE A C 1
ATOM 1378 O O . PHE A 1 173 ? -6.965 14.334 19.697 1.00 90.38 173 PHE A O 1
ATOM 1385 N N . PHE A 1 174 ? -8.772 15.476 19.008 1.00 88.88 174 PHE A N 1
ATOM 1386 C CA . PHE A 1 174 ? -8.497 15.372 17.578 1.00 88.88 174 PHE A CA 1
ATOM 1387 C C . PHE A 1 174 ? -8.909 16.660 16.859 1.00 88.88 174 PHE A C 1
ATOM 1389 O O . PHE A 1 174 ? -9.820 17.366 17.292 1.00 88.88 174 PHE A O 1
ATOM 1396 N N . SER A 1 175 ? -8.246 16.962 15.746 1.00 84.06 175 SER A N 1
ATOM 1397 C CA . SER A 1 175 ? -8.648 18.016 14.815 1.00 84.06 175 SER A CA 1
ATOM 1398 C C . SER A 1 175 ? -9.269 17.395 13.566 1.00 84.06 175 SER A C 1
ATOM 1400 O O . SER A 1 175 ? -8.928 16.280 13.168 1.00 84.06 175 SER A O 1
ATOM 1402 N N . LYS A 1 176 ? -10.196 18.118 12.932 1.00 70.69 176 LYS A N 1
ATOM 1403 C CA . LYS A 1 176 ? -10.616 17.773 11.571 1.00 70.69 176 LYS A CA 1
ATOM 1404 C C . LYS A 1 176 ? -9.441 18.057 10.636 1.00 70.69 176 LYS A C 1
ATOM 1406 O O . LYS A 1 176 ? -8.855 19.135 10.727 1.00 70.69 176 LYS A O 1
ATOM 1411 N N . THR A 1 177 ? -9.080 17.067 9.827 1.00 56.22 177 THR A N 1
ATOM 1412 C CA . THR A 1 177 ? -8.088 17.211 8.753 1.00 56.22 177 THR A CA 1
ATOM 1413 C C . THR A 1 177 ? -8.744 17.792 7.511 1.00 56.22 177 THR A C 1
ATOM 1415 O O . THR A 1 177 ? -9.960 17.547 7.332 1.00 56.22 177 THR A O 1
#

InterPro domains:
  IPR046341 SET domain superfamily [G3DSA:2.170.270.10] (37-177)
  IPR046341 SET domain superfamily [SSF82199] (109-175)

Nearest PDB structures (foldseek):
  8xjv-assembly1_Am  TM=1.907E-01  e=8.088E+00  Gallus gallus

Foldseek 3Di:
DDPVVLLVVCCVVQNQDQAGDQDDLVVLCVSPVVCSPVSRVVSLVVNLVVNLVVLLVVDAQFQDDLVVSVVVQVVSVHDPSGDRSVVSSVVDGGDDDVVVVCPPPVQVVCLVVVPFPQWDWDQDVPPGIDIDGNDDDTGSDDRHDPDDDDDDPVVLVVCVVPDDVVNVDDDDDDDDD